Protein AF-A0A844CBC2-F1 (afdb_monomer)

Sequence (235 aa):
MKRRYLIKLVFVLSMFVPSQTGQAQAQAEAEADTMTLSDLPFQGYFVATSDYAVEGLLFEENQLFIYVNHQLLDDDPGHDHGHDDDDDDDYHVGHEAEDILGQDWLDTLEELHSFPHPDLKNYSESVRQRYLEELDLPYDLQVVYQEIAEQITPDMSQADIKRMIDNRVPGIYYTEKNDYQYYQIANPTVIMEGDSYQIHLFGEHLYTFESSDNQTMIQDQAGVTYDYIPGINPY

Structure (mmCIF, N/CA/C/O backbone):
data_AF-A0A844CBC2-F1
#
_entry.id   AF-A0A844CBC2-F1
#
loop_
_atom_site.group_PDB
_atom_site.id
_atom_site.type_symbol
_atom_site.label_atom_id
_atom_site.label_alt_id
_atom_site.label_comp_id
_atom_site.label_asym_id
_atom_site.label_entity_id
_atom_site.label_seq_id
_atom_site.pdbx_PDB_ins_code
_atom_site.Cartn_x
_atom_site.Cartn_y
_atom_site.Cartn_z
_atom_site.occupancy
_atom_site.B_iso_or_equiv
_atom_site.auth_seq_id
_atom_site.auth_comp_id
_atom_site.auth_asym_id
_atom_site.auth_atom_id
_atom_site.pdbx_PDB_model_num
ATOM 1 N N . MET A 1 1 ? -52.423 58.751 -0.683 1.00 37.78 1 MET A N 1
ATOM 2 C CA . MET A 1 1 ? -51.533 59.407 0.300 1.00 37.78 1 MET A CA 1
ATOM 3 C C . MET A 1 1 ? -50.333 59.984 -0.441 1.00 37.78 1 MET A C 1
ATOM 5 O O . MET A 1 1 ? -49.804 59.275 -1.274 1.00 37.78 1 MET A O 1
ATOM 9 N N . LYS A 1 2 ? -49.991 61.254 -0.145 1.00 34.75 2 LYS A N 1
ATOM 10 C CA . LYS A 1 2 ? -48.670 61.941 -0.175 1.00 34.75 2 LYS A CA 1
ATOM 11 C C . LYS A 1 2 ? -47.727 61.657 -1.375 1.00 34.75 2 LYS A C 1
ATOM 13 O O . LYS A 1 2 ? -47.294 60.538 -1.557 1.00 34.75 2 LYS A O 1
ATOM 18 N N . ARG A 1 3 ? -47.477 62.657 -2.247 1.00 35.41 3 ARG A N 1
ATOM 19 C CA . ARG A 1 3 ? -46.337 63.634 -2.212 1.00 35.41 3 ARG A CA 1
ATOM 20 C C . ARG A 1 3 ? -44.970 62.919 -2.344 1.00 35.41 3 ARG A C 1
ATOM 22 O O . ARG A 1 3 ? -44.760 61.971 -1.619 1.00 35.41 3 ARG A O 1
ATOM 29 N N . ARG A 1 4 ? -43.947 63.335 -3.100 1.00 37.75 4 ARG A N 1
ATOM 30 C CA . ARG A 1 4 ? -43.547 64.582 -3.782 1.00 37.75 4 ARG A CA 1
ATOM 31 C C . ARG A 1 4 ? -42.209 64.283 -4.504 1.00 37.75 4 ARG A C 1
ATOM 33 O O . ARG A 1 4 ? -41.475 63.408 -4.064 1.00 37.75 4 ARG A O 1
ATOM 40 N N . TYR A 1 5 ? -41.885 65.065 -5.533 1.00 38.50 5 TYR A N 1
ATOM 41 C CA . TYR A 1 5 ? -40.558 65.215 -6.151 1.00 38.50 5 TYR A CA 1
ATOM 42 C C . TYR A 1 5 ? -39.440 65.555 -5.143 1.00 38.50 5 TYR A C 1
ATOM 44 O O . TYR A 1 5 ? -39.701 66.354 -4.243 1.00 38.50 5 TYR A O 1
ATOM 52 N N . LEU A 1 6 ? -38.194 65.105 -5.388 1.00 35.19 6 LEU A N 1
ATOM 53 C CA . LEU A 1 6 ? -37.003 65.976 -5.322 1.00 35.19 6 LEU A CA 1
ATOM 54 C C . LEU A 1 6 ? -35.756 65.390 -6.033 1.00 35.19 6 LEU A C 1
ATOM 56 O O . LEU A 1 6 ? -35.130 64.444 -5.574 1.00 35.19 6 LEU A O 1
ATOM 60 N N . ILE A 1 7 ? -35.438 66.013 -7.168 1.00 39.12 7 ILE A N 1
ATOM 61 C CA . ILE A 1 7 ? -34.131 66.412 -7.727 1.00 39.12 7 ILE A CA 1
ATOM 62 C C . ILE A 1 7 ? -32.875 66.036 -6.907 1.00 39.12 7 ILE A C 1
ATOM 64 O O . ILE A 1 7 ? -32.755 66.462 -5.760 1.00 39.12 7 ILE A O 1
ATOM 68 N N . LYS A 1 8 ? -31.861 65.455 -7.572 1.00 32.62 8 LYS A N 1
ATOM 69 C CA . LYS A 1 8 ? -30.523 66.076 -7.700 1.00 32.62 8 LYS A CA 1
ATOM 70 C C . LYS A 1 8 ? -29.706 65.487 -8.854 1.00 32.62 8 LYS A C 1
ATOM 72 O O . LYS A 1 8 ? -29.306 64.332 -8.853 1.00 32.62 8 LYS A O 1
ATOM 77 N N . LEU A 1 9 ? -29.477 66.365 -9.823 1.00 29.77 9 LEU A N 1
ATOM 78 C CA . LEU A 1 9 ? -28.487 66.298 -10.884 1.00 29.77 9 LEU A CA 1
ATOM 79 C C . LEU A 1 9 ? -27.114 66.626 -10.270 1.00 29.77 9 LEU A C 1
ATOM 81 O O . LEU A 1 9 ? -26.979 67.685 -9.658 1.00 29.77 9 LEU A O 1
ATOM 85 N N . VAL A 1 10 ? -26.106 65.775 -10.459 1.00 36.00 10 VAL A N 1
ATOM 86 C CA . VAL A 1 10 ? -24.697 66.196 -10.458 1.00 36.00 10 VAL A CA 1
ATOM 87 C C . VAL A 1 10 ? -24.024 65.502 -11.635 1.00 36.00 10 VAL A C 1
ATOM 89 O O . VAL A 1 10 ? -23.832 64.293 -11.643 1.00 36.00 10 VAL A O 1
ATOM 92 N N . PHE A 1 11 ? -23.717 66.305 -12.647 1.00 32.53 11 PHE A N 1
ATOM 93 C CA . PHE A 1 11 ? -22.754 65.996 -13.693 1.00 32.53 11 PHE A CA 1
ATOM 94 C C . PHE A 1 11 ? -21.362 66.287 -13.124 1.00 32.53 11 PHE A C 1
ATOM 96 O O . PHE A 1 11 ? -21.116 67.417 -12.702 1.00 32.53 11 PHE A O 1
ATOM 103 N N . VAL A 1 12 ? -20.444 65.323 -13.170 1.00 37.44 12 VAL A N 1
ATOM 104 C CA . VAL A 1 12 ? -19.015 65.625 -13.309 1.00 37.44 12 VAL A CA 1
ATOM 105 C C . VAL A 1 12 ? -18.484 64.775 -14.450 1.00 37.44 12 VAL A C 1
ATOM 107 O O . VAL A 1 12 ? -18.581 63.552 -14.460 1.00 37.44 12 VAL A O 1
ATOM 110 N N . LEU A 1 13 ? -18.001 65.499 -15.447 1.00 33.00 13 LEU A N 1
ATOM 111 C CA . LEU A 1 13 ? -17.378 65.029 -16.661 1.00 33.00 13 LEU A CA 1
ATOM 112 C C . LEU A 1 13 ? -15.891 64.763 -16.380 1.00 33.00 13 LEU A C 1
ATOM 114 O O . LEU A 1 13 ? -15.241 65.575 -15.725 1.00 33.00 13 LEU A O 1
ATOM 118 N N . SER A 1 14 ? -15.365 63.752 -17.068 1.00 30.48 14 SER A N 1
ATOM 119 C CA . SER A 1 14 ? -14.060 63.765 -17.743 1.00 30.48 14 SER A CA 1
ATOM 120 C C . SER A 1 14 ? -12.869 63.032 -17.099 1.00 30.48 14 SER A C 1
ATOM 122 O O . SER A 1 14 ? -12.384 63.395 -16.035 1.00 30.48 14 SER A O 1
ATOM 124 N N . MET A 1 15 ? -12.335 62.123 -17.930 1.00 29.86 15 MET A N 1
ATOM 125 C CA . MET A 1 15 ? -10.919 61.910 -18.280 1.00 29.86 15 MET A CA 1
ATOM 126 C C . MET A 1 15 ? -10.188 60.662 -17.749 1.00 29.86 15 MET A C 1
ATOM 128 O O . MET A 1 15 ? -9.940 60.518 -16.562 1.00 29.86 15 MET A O 1
ATOM 132 N N . PHE A 1 16 ? -9.710 59.891 -18.742 1.00 31.11 16 PHE A N 1
ATOM 133 C CA . PHE A 1 16 ? -8.498 59.054 -18.787 1.00 31.11 16 PHE A CA 1
ATOM 134 C C . PHE A 1 16 ? -8.509 57.613 -18.208 1.00 31.11 16 PHE A C 1
ATOM 136 O O . PHE A 1 16 ? -8.392 57.412 -17.009 1.00 31.11 16 PHE A O 1
ATOM 143 N N . VAL A 1 17 ? -8.626 56.628 -19.131 1.00 36.69 17 VAL A N 1
ATOM 144 C CA . VAL A 1 17 ? -7.669 55.531 -19.500 1.00 36.69 17 VAL A CA 1
ATOM 145 C C . VAL A 1 17 ? -6.854 54.913 -18.333 1.00 36.69 17 VAL A C 1
ATOM 147 O O . VAL A 1 17 ? -6.181 55.681 -17.653 1.00 36.69 17 VAL A O 1
ATOM 150 N N . PRO A 1 18 ? -6.795 53.567 -18.123 1.00 40.97 18 PRO A N 1
ATOM 151 C CA . PRO A 1 18 ? -6.332 52.609 -19.138 1.00 40.97 18 PRO A CA 1
ATOM 152 C C . PRO A 1 18 ? -7.007 51.228 -19.191 1.00 40.97 18 PRO A C 1
ATOM 154 O O . PRO A 1 18 ? -7.601 50.727 -18.243 1.00 40.97 18 PRO A O 1
ATOM 157 N N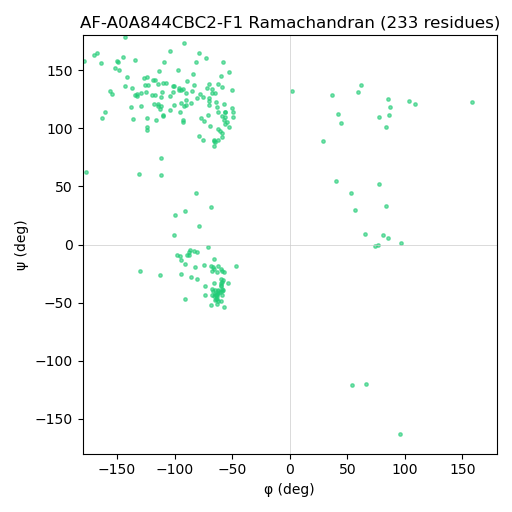 . SER A 1 19 ? -6.814 50.588 -20.341 1.00 46.12 19 SER A N 1
ATOM 158 C CA . SER A 1 19 ? -6.842 49.144 -20.534 1.00 46.12 19 SER A CA 1
ATOM 159 C C . SER A 1 19 ? -5.957 48.454 -19.484 1.00 46.12 19 SER A C 1
ATOM 161 O O . SER A 1 19 ? -4.740 48.619 -19.502 1.00 46.12 19 SER A O 1
ATOM 163 N N . GLN A 1 20 ? -6.562 47.680 -18.589 1.00 39.12 20 GLN A N 1
ATOM 164 C CA . GLN A 1 20 ? -5.896 46.638 -17.805 1.00 39.12 20 GLN A CA 1
ATOM 165 C C . GLN A 1 20 ? -6.664 45.345 -18.094 1.00 39.12 20 GLN A C 1
ATOM 167 O O . GLN A 1 20 ? -7.880 45.297 -17.935 1.00 39.12 20 GLN A O 1
ATOM 172 N N . THR A 1 21 ? -6.073 44.403 -18.833 1.00 38.44 21 THR A N 1
ATOM 173 C CA . THR A 1 21 ? -5.315 43.270 -18.268 1.00 38.44 21 THR A CA 1
ATOM 174 C C . THR A 1 21 ? -6.038 42.639 -17.092 1.00 38.44 21 THR A C 1
ATOM 176 O O . THR A 1 21 ? -6.049 43.166 -15.986 1.00 38.44 21 THR A O 1
ATOM 179 N N . GLY A 1 22 ? -6.610 41.481 -17.368 1.00 32.91 22 GLY A N 1
ATOM 180 C CA . GLY A 1 22 ? -7.226 40.604 -16.397 1.00 32.91 22 GLY A CA 1
ATOM 181 C C . GLY A 1 22 ? -7.679 39.371 -17.146 1.00 32.91 22 GLY A C 1
ATOM 182 O O . GLY A 1 22 ? -8.873 39.136 -17.289 1.00 32.91 22 GLY A O 1
ATOM 183 N N . GLN A 1 23 ? -6.715 38.645 -17.722 1.00 36.78 23 GLN A N 1
ATOM 184 C CA . GLN A 1 23 ? -6.907 37.229 -17.986 1.00 36.78 23 GLN A CA 1
ATOM 185 C C . GLN A 1 23 ? -7.332 36.636 -16.646 1.00 36.78 23 GLN A C 1
ATOM 187 O O . GLN A 1 23 ? -6.511 36.470 -15.751 1.00 36.78 23 GLN A O 1
ATOM 192 N N . ALA A 1 24 ? -8.628 36.390 -16.483 1.00 37.19 24 ALA A N 1
ATOM 193 C CA . ALA A 1 24 ? -9.083 35.408 -15.530 1.00 37.19 24 ALA A CA 1
ATOM 194 C C . ALA A 1 24 ? -8.570 34.072 -16.074 1.00 37.19 24 ALA A C 1
ATOM 196 O O . ALA A 1 24 ? -9.247 33.402 -16.851 1.00 37.19 24 ALA A O 1
ATOM 197 N N . GLN A 1 25 ? -7.317 33.739 -15.753 1.00 37.16 25 GLN A N 1
ATOM 198 C CA . GLN A 1 25 ? -6.936 32.346 -15.626 1.00 37.16 25 GLN A CA 1
ATOM 199 C C . GLN A 1 25 ? -7.853 31.811 -14.534 1.00 37.16 25 GLN A C 1
ATOM 201 O O . GLN A 1 25 ? -7.625 32.019 -13.348 1.00 37.16 25 GLN A O 1
ATOM 206 N N . ALA A 1 26 ? -8.956 31.202 -14.960 1.00 38.72 26 ALA A N 1
ATOM 207 C CA . ALA A 1 26 ? -9.567 30.157 -14.179 1.00 38.72 26 ALA A CA 1
ATOM 208 C C . ALA A 1 26 ? -8.477 29.089 -14.037 1.00 38.72 26 ALA A C 1
ATOM 210 O O . ALA A 1 26 ? -8.271 28.282 -14.941 1.00 38.72 26 ALA A O 1
ATOM 211 N N . GLN A 1 27 ? -7.708 29.161 -12.951 1.00 36.22 27 GLN A N 1
ATOM 212 C CA . GLN A 1 27 ? -7.137 27.965 -12.362 1.00 36.22 27 GLN A CA 1
ATOM 213 C C . GLN A 1 27 ? -8.351 27.140 -11.941 1.00 36.22 27 GLN A C 1
ATOM 215 O O . GLN A 1 27 ? -8.933 27.350 -10.884 1.00 36.22 27 GLN A O 1
ATOM 220 N N . ALA A 1 28 ? -8.815 26.289 -12.855 1.00 37.31 28 ALA A N 1
ATOM 221 C CA . ALA A 1 28 ? -9.399 25.036 -12.437 1.00 37.31 28 ALA A CA 1
ATOM 222 C C . ALA A 1 28 ? -8.222 24.275 -11.827 1.00 37.31 28 ALA A C 1
ATOM 224 O O . ALA A 1 28 ? -7.442 23.653 -12.543 1.00 37.31 28 ALA A O 1
ATOM 225 N N . GLU A 1 29 ? -8.009 24.459 -10.527 1.00 41.56 29 GLU A N 1
ATOM 226 C CA . GLU A 1 29 ? -7.378 23.415 -9.736 1.00 41.56 29 GLU A CA 1
ATOM 227 C C . GLU A 1 29 ? -8.277 22.203 -9.971 1.00 41.56 29 GLU A C 1
ATOM 229 O O . GLU A 1 29 ? -9.468 22.239 -9.654 1.00 41.56 29 GLU A O 1
ATOM 234 N N . ALA A 1 30 ? -7.769 21.218 -10.711 1.00 46.16 30 ALA A N 1
ATOM 235 C CA . ALA A 1 30 ? -8.417 19.925 -10.752 1.00 46.16 30 ALA A CA 1
ATOM 236 C C . ALA A 1 30 ? -8.490 19.484 -9.289 1.00 46.16 30 ALA A C 1
ATOM 238 O O . ALA A 1 30 ? -7.450 19.350 -8.648 1.00 46.16 30 ALA A O 1
ATOM 239 N N . GLU A 1 31 ? -9.700 19.385 -8.739 1.00 52.41 31 GLU A N 1
ATOM 240 C CA . GLU A 1 31 ? -9.902 18.675 -7.482 1.00 52.41 31 GLU A CA 1
ATOM 241 C C . GLU A 1 31 ? -9.363 17.271 -7.748 1.00 52.41 31 GLU A C 1
ATOM 243 O O . GLU A 1 31 ? -9.903 16.548 -8.585 1.00 52.41 31 GLU A O 1
ATOM 248 N N . ALA A 1 32 ? -8.205 16.957 -7.172 1.00 62.22 32 ALA A N 1
ATOM 249 C CA . ALA A 1 32 ? -7.647 15.628 -7.288 1.00 62.22 32 ALA A CA 1
ATOM 250 C C . ALA A 1 32 ? -8.627 14.688 -6.581 1.00 62.22 32 ALA A C 1
ATOM 252 O O . ALA A 1 32 ? -8.980 14.914 -5.420 1.00 62.22 32 ALA A O 1
ATOM 253 N N . ASP A 1 33 ? -9.132 13.692 -7.305 1.00 79.25 33 ASP A N 1
ATOM 254 C CA . ASP A 1 33 ? -10.117 12.768 -6.758 1.00 79.25 33 ASP A CA 1
ATOM 255 C C . ASP A 1 33 ? -9.393 11.807 -5.808 1.00 79.25 33 ASP A C 1
ATOM 257 O O . ASP A 1 33 ? -8.645 10.920 -6.235 1.00 79.25 33 ASP A O 1
ATOM 261 N N . THR A 1 34 ? -9.603 12.008 -4.507 1.00 84.38 34 THR A N 1
ATOM 262 C CA . THR A 1 34 ? -9.114 11.112 -3.458 1.00 84.38 34 THR A CA 1
ATOM 263 C C . THR A 1 34 ? -10.001 9.872 -3.365 1.00 84.38 34 THR A C 1
ATOM 265 O O . THR A 1 34 ? -11.222 9.980 -3.232 1.00 84.38 34 THR A O 1
ATOM 268 N N . MET A 1 35 ? -9.391 8.690 -3.378 1.00 91.69 35 MET A N 1
ATOM 269 C CA . MET A 1 35 ? -10.062 7.391 -3.307 1.00 91.69 35 MET A CA 1
ATOM 270 C C . MET A 1 35 ? -9.267 6.377 -2.472 1.00 91.69 35 MET A C 1
ATOM 272 O O . MET A 1 35 ? -8.198 6.684 -1.939 1.00 91.69 35 MET A O 1
ATOM 276 N N . THR A 1 36 ? -9.806 5.168 -2.328 1.00 91.62 36 THR A N 1
ATOM 277 C CA . THR A 1 36 ? -9.132 4.034 -1.678 1.00 91.62 36 THR A CA 1
ATOM 278 C C . THR A 1 36 ? -8.627 3.030 -2.713 1.00 91.62 36 THR A C 1
ATOM 280 O O . THR A 1 36 ? -9.044 3.059 -3.871 1.00 91.62 36 THR A O 1
ATOM 283 N N . LEU A 1 37 ? -7.762 2.092 -2.306 1.00 92.44 37 LEU A N 1
ATOM 284 C CA . LEU A 1 37 ? -7.343 1.000 -3.196 1.00 92.44 37 LEU A CA 1
ATOM 285 C C . LEU A 1 37 ? -8.534 0.165 -3.689 1.00 92.44 37 LEU A C 1
ATOM 287 O O . LEU A 1 37 ? -8.507 -0.300 -4.824 1.00 92.44 37 LEU A O 1
ATOM 291 N N . SER A 1 38 ? -9.598 0.014 -2.890 1.00 92.44 38 SER A N 1
ATOM 292 C CA . SER A 1 38 ? -10.787 -0.749 -3.295 1.00 92.44 38 SER A CA 1
ATOM 293 C C . SER A 1 38 ? -11.579 -0.112 -4.445 1.00 92.44 38 SER A C 1
ATOM 295 O O . SER A 1 38 ? -12.328 -0.811 -5.129 1.00 92.44 38 SER A O 1
ATOM 297 N N . ASP A 1 39 ? -11.378 1.187 -4.687 1.00 91.69 39 ASP A N 1
ATOM 298 C CA . ASP A 1 39 ? -12.027 1.949 -5.757 1.00 91.69 39 ASP A CA 1
ATOM 299 C C . ASP A 1 39 ? -11.259 1.885 -7.088 1.00 91.69 39 ASP A C 1
ATOM 301 O O . ASP A 1 39 ? -11.772 2.327 -8.122 1.00 91.69 39 ASP A O 1
ATOM 305 N N . LEU A 1 40 ? -10.036 1.336 -7.083 1.00 90.50 40 LEU A N 1
ATOM 306 C CA . LEU A 1 40 ? -9.230 1.184 -8.290 1.00 90.50 40 LEU A CA 1
ATOM 307 C C . LEU A 1 40 ? -9.958 0.318 -9.322 1.00 90.50 40 LEU A C 1
ATOM 309 O O . LEU A 1 40 ? -10.627 -0.661 -8.972 1.00 90.50 40 LEU A O 1
ATOM 313 N N . PRO A 1 41 ? -9.798 0.614 -10.624 1.00 89.12 41 PRO A N 1
ATOM 314 C CA . PRO A 1 41 ? -10.408 -0.216 -11.646 1.00 89.12 41 PRO A CA 1
ATOM 315 C C . PRO A 1 41 ? -9.762 -1.608 -11.700 1.00 89.12 41 PRO A C 1
ATOM 317 O O . PRO A 1 41 ? -10.376 -2.518 -12.231 1.00 89.12 41 PRO A O 1
ATOM 320 N N . PHE A 1 42 ? -8.563 -1.810 -11.161 1.00 88.62 42 PHE A N 1
ATOM 321 C CA . PHE A 1 42 ? -7.872 -3.098 -11.147 1.00 88.62 42 PHE A CA 1
ATOM 322 C C . PHE A 1 42 ? -7.725 -3.642 -9.722 1.00 88.62 42 PHE A C 1
ATOM 324 O O . PHE A 1 42 ? -7.626 -2.885 -8.761 1.00 88.62 42 PHE A O 1
ATOM 331 N N . GLN A 1 43 ? -7.724 -4.971 -9.600 1.00 90.38 43 GLN A N 1
ATOM 332 C CA . GLN A 1 43 ? -7.576 -5.711 -8.344 1.00 90.38 43 GLN A CA 1
ATOM 333 C C . GLN A 1 43 ? -6.896 -7.058 -8.610 1.00 90.38 43 GLN A C 1
ATOM 335 O O . GLN A 1 43 ? -6.986 -7.599 -9.716 1.00 90.38 43 GLN A O 1
ATOM 340 N N . GLY A 1 44 ? -6.296 -7.643 -7.577 1.00 92.00 44 GLY A N 1
ATOM 341 C CA . GLY A 1 44 ? -5.637 -8.944 -7.633 1.00 92.00 44 GLY A CA 1
ATOM 342 C C . GLY A 1 44 ? -4.131 -8.849 -7.859 1.00 92.00 44 GLY A C 1
ATOM 343 O O . GLY A 1 44 ? -3.514 -7.820 -7.588 1.00 92.00 44 GLY A O 1
ATOM 344 N N . TYR A 1 45 ? -3.539 -9.969 -8.274 1.00 94.00 45 TYR A N 1
ATOM 345 C CA . TYR A 1 45 ? -2.090 -10.134 -8.343 1.00 94.00 45 TYR A CA 1
ATOM 346 C C . TYR A 1 45 ? -1.527 -9.774 -9.720 1.00 94.00 45 TYR A C 1
ATOM 348 O O . TYR A 1 45 ? -2.032 -10.233 -10.747 1.00 94.00 45 TYR A O 1
ATOM 356 N N . PHE A 1 46 ? -0.450 -8.999 -9.714 1.00 93.94 46 PHE A N 1
ATOM 357 C CA . PHE A 1 46 ? 0.305 -8.549 -10.873 1.00 93.94 46 PHE A CA 1
ATOM 358 C C . PHE A 1 46 ? 1.773 -8.931 -10.693 1.00 93.94 46 PHE A C 1
ATOM 360 O O . PHE A 1 46 ? 2.318 -8.774 -9.603 1.00 93.94 46 PHE A O 1
ATOM 367 N N . VAL A 1 47 ? 2.421 -9.421 -11.746 1.00 93.19 47 VAL A N 1
ATOM 368 C CA . VAL A 1 47 ? 3.833 -9.834 -11.715 1.00 93.19 47 VAL A CA 1
ATOM 369 C C . VAL A 1 47 ? 4.661 -8.936 -12.620 1.00 93.19 47 VAL A C 1
ATOM 371 O O . VAL A 1 47 ? 4.222 -8.618 -13.726 1.00 93.19 47 VAL A O 1
ATOM 374 N N . ALA A 1 48 ? 5.846 -8.528 -12.169 1.00 91.88 48 ALA A N 1
ATOM 375 C CA . ALA A 1 48 ? 6.755 -7.733 -12.983 1.00 91.88 48 ALA A CA 1
ATOM 376 C C . ALA A 1 48 ? 7.191 -8.522 -14.230 1.00 91.88 48 ALA A C 1
ATOM 378 O O . ALA A 1 48 ? 7.489 -9.716 -14.169 1.00 91.88 48 ALA A O 1
ATOM 379 N N . THR A 1 49 ? 7.232 -7.852 -15.381 1.00 87.81 49 THR A N 1
ATOM 380 C CA . THR A 1 49 ? 7.625 -8.464 -16.668 1.00 87.81 49 THR A CA 1
ATOM 381 C C . THR A 1 49 ? 9.133 -8.425 -16.934 1.00 87.81 49 THR A C 1
ATOM 383 O O . THR A 1 49 ? 9.605 -9.009 -17.914 1.00 87.81 49 THR A O 1
ATOM 386 N N . SER A 1 50 ? 9.897 -7.753 -16.073 1.00 83.50 50 SER A N 1
ATOM 387 C CA . SER A 1 50 ? 11.353 -7.615 -16.142 1.00 83.50 50 SER A CA 1
ATOM 388 C C . SER A 1 50 ? 11.990 -7.843 -14.776 1.00 83.50 50 SER A C 1
ATOM 390 O O . SER A 1 50 ? 11.329 -7.658 -13.756 1.00 83.50 50 SER A O 1
ATOM 392 N N . ASP A 1 51 ? 13.284 -8.170 -14.764 1.00 78.12 51 ASP A N 1
ATOM 393 C CA . ASP A 1 51 ? 14.069 -8.240 -13.531 1.00 78.12 51 ASP A CA 1
ATOM 394 C C . ASP A 1 51 ? 14.111 -6.853 -12.876 1.00 78.12 51 ASP A C 1
ATOM 396 O O . ASP A 1 51 ? 14.618 -5.883 -13.443 1.00 78.12 51 ASP A O 1
ATOM 400 N N . TYR A 1 52 ? 13.495 -6.762 -11.704 1.00 82.56 52 TYR A N 1
ATOM 401 C CA . TYR A 1 52 ? 13.299 -5.542 -10.936 1.00 82.56 52 TYR A CA 1
ATOM 402 C C . TYR A 1 52 ? 13.290 -5.907 -9.451 1.00 82.56 52 TYR A C 1
ATOM 404 O O . TYR A 1 52 ? 13.012 -7.056 -9.092 1.00 82.56 52 TYR A O 1
ATOM 412 N N . ALA A 1 53 ? 13.583 -4.938 -8.586 1.00 85.00 53 ALA A N 1
ATOM 413 C CA . ALA A 1 53 ? 13.598 -5.138 -7.140 1.00 85.00 53 ALA A CA 1
ATOM 414 C C . ALA A 1 53 ? 12.240 -5.639 -6.603 1.00 85.00 53 ALA A C 1
ATOM 416 O O . ALA A 1 53 ? 12.187 -6.422 -5.657 1.00 85.00 53 ALA A O 1
ATOM 417 N N . VAL A 1 54 ? 11.138 -5.249 -7.252 1.00 88.75 54 VAL A N 1
ATOM 418 C CA . VAL A 1 54 ? 9.783 -5.735 -6.959 1.00 88.75 54 VAL A CA 1
ATOM 419 C C . VAL A 1 54 ? 9.374 -6.807 -7.965 1.00 88.75 54 VAL A C 1
ATOM 421 O O . VAL A 1 54 ? 9.296 -6.546 -9.163 1.00 88.75 54 VAL A O 1
ATOM 424 N N . GLU A 1 55 ? 9.075 -8.008 -7.469 1.00 90.12 55 GLU A N 1
ATOM 425 C CA . GLU A 1 55 ? 8.653 -9.150 -8.292 1.00 90.12 55 GLU A CA 1
ATOM 426 C C . GLU A 1 55 ? 7.144 -9.152 -8.568 1.00 90.12 55 GLU A C 1
ATOM 428 O O . GLU A 1 55 ? 6.693 -9.648 -9.603 1.00 90.12 55 GLU A O 1
ATOM 433 N N . GLY A 1 56 ? 6.341 -8.582 -7.669 1.00 91.81 56 GLY A N 1
ATOM 434 C CA . GLY A 1 56 ? 4.896 -8.597 -7.826 1.00 91.81 56 GLY A CA 1
ATOM 435 C C . GLY A 1 56 ? 4.142 -7.706 -6.856 1.00 91.81 56 GLY A C 1
ATOM 436 O O . GLY A 1 56 ? 4.651 -7.276 -5.823 1.00 91.81 56 GLY A O 1
ATOM 437 N N . LEU A 1 57 ? 2.889 -7.448 -7.209 1.00 93.94 57 LEU A N 1
ATOM 438 C CA . LEU A 1 57 ? 1.976 -6.554 -6.515 1.00 93.94 57 LEU A CA 1
ATOM 439 C C . LEU A 1 57 ? 0.637 -7.261 -6.330 1.00 93.94 57 LEU A C 1
ATOM 441 O O . LEU A 1 57 ? 0.059 -7.749 -7.297 1.00 93.94 57 LEU A O 1
ATOM 445 N N . LEU A 1 58 ? 0.120 -7.309 -5.106 1.00 94.12 58 LEU A N 1
ATOM 446 C CA . LEU A 1 58 ? -1.247 -7.752 -4.833 1.00 94.12 58 LEU A CA 1
ATOM 447 C C . LEU A 1 58 ? -2.073 -6.571 -4.343 1.00 94.12 58 LEU A C 1
ATOM 449 O O . LEU A 1 58 ? -1.806 -6.032 -3.273 1.00 94.12 58 LEU A O 1
ATOM 453 N N . PHE A 1 59 ? -3.118 -6.240 -5.092 1.00 93.38 59 PHE A N 1
ATOM 454 C CA . PHE A 1 59 ? -4.167 -5.328 -4.657 1.00 93.38 59 PHE A CA 1
ATOM 455 C C . PHE A 1 59 ? -5.320 -6.163 -4.091 1.00 93.38 59 PHE A C 1
ATOM 457 O O . PHE A 1 59 ? -5.938 -6.943 -4.822 1.00 93.38 59 PHE A O 1
ATOM 464 N N . GLU A 1 60 ? -5.577 -6.048 -2.788 1.00 92.00 60 GLU A N 1
ATOM 465 C CA . GLU A 1 60 ? -6.665 -6.757 -2.110 1.00 92.00 60 GLU A CA 1
ATOM 466 C C . GLU A 1 60 ? -7.371 -5.819 -1.124 1.00 92.00 60 GLU A C 1
ATOM 468 O O . GLU A 1 60 ? -6.775 -5.339 -0.162 1.00 92.00 60 GLU A O 1
ATOM 473 N N . GLU A 1 61 ? -8.667 -5.578 -1.345 1.00 93.19 61 GLU A N 1
ATOM 474 C CA . GLU A 1 61 ? -9.468 -4.663 -0.521 1.00 93.19 61 GLU A CA 1
ATOM 475 C C . GLU A 1 61 ? -8.805 -3.267 -0.450 1.00 93.19 61 GLU A C 1
ATOM 477 O O . GLU A 1 61 ? -8.603 -2.634 -1.486 1.00 93.19 61 GLU A O 1
ATOM 482 N N . ASN A 1 62 ? -8.468 -2.780 0.749 1.00 94.25 62 ASN A N 1
ATOM 483 C CA . ASN A 1 62 ? -7.758 -1.515 0.951 1.00 94.25 62 ASN A CA 1
ATOM 484 C C . ASN A 1 62 ? -6.259 -1.718 1.208 1.00 94.25 62 ASN A C 1
ATOM 486 O O . ASN A 1 62 ? -5.632 -0.900 1.877 1.00 94.25 62 ASN A O 1
ATOM 490 N N . GLN A 1 63 ? -5.678 -2.817 0.732 1.00 94.88 63 GLN A N 1
ATOM 491 C CA . GLN A 1 63 ? -4.293 -3.182 1.008 1.00 94.88 63 GLN A CA 1
ATOM 492 C C . GLN A 1 63 ? -3.522 -3.438 -0.288 1.00 94.88 63 GLN A C 1
ATOM 494 O O . GLN A 1 63 ? -4.052 -3.994 -1.252 1.00 94.88 63 GLN A O 1
ATOM 499 N N . LEU A 1 64 ? -2.254 -3.034 -0.288 1.00 95.00 64 LEU A N 1
ATOM 500 C CA . LEU A 1 64 ? -1.289 -3.328 -1.341 1.00 95.00 64 LEU A CA 1
ATOM 501 C C . LEU A 1 64 ? -0.149 -4.147 -0.739 1.00 95.00 64 LEU A C 1
ATOM 503 O O . LEU A 1 64 ? 0.523 -3.683 0.180 1.00 95.00 64 LEU A O 1
ATOM 507 N N . PHE A 1 65 ? 0.087 -5.344 -1.262 1.00 93.75 65 PHE A N 1
ATOM 508 C CA . PHE A 1 65 ? 1.261 -6.143 -0.926 1.00 93.75 65 PHE A CA 1
ATOM 509 C C . PHE A 1 65 ? 2.287 -6.027 -2.047 1.00 93.75 65 PHE A C 1
ATOM 511 O O . PHE A 1 65 ? 1.947 -6.186 -3.217 1.00 93.75 65 PHE A O 1
ATOM 518 N N . ILE A 1 66 ? 3.532 -5.758 -1.677 1.00 93.31 66 ILE A N 1
ATOM 519 C CA . ILE A 1 66 ? 4.663 -5.556 -2.578 1.00 93.31 66 ILE A CA 1
ATOM 520 C C . ILE A 1 66 ? 5.653 -6.679 -2.301 1.00 93.31 66 ILE A C 1
ATOM 522 O O . ILE A 1 66 ? 6.290 -6.692 -1.249 1.00 93.31 66 ILE A O 1
ATOM 526 N N . TYR A 1 67 ? 5.735 -7.631 -3.222 1.00 91.88 67 TYR A N 1
ATOM 527 C CA . TYR A 1 67 ? 6.643 -8.766 -3.151 1.00 91.88 67 TYR A CA 1
ATOM 528 C C . TYR A 1 67 ? 8.008 -8.367 -3.696 1.00 91.88 67 TYR A C 1
ATOM 530 O O . TYR A 1 67 ? 8.099 -7.762 -4.767 1.00 91.88 67 TYR A O 1
ATOM 538 N N . VAL A 1 68 ? 9.060 -8.703 -2.957 1.00 89.94 68 VAL A N 1
ATOM 539 C CA . VAL A 1 68 ? 10.424 -8.245 -3.222 1.00 89.94 68 VAL A CA 1
ATOM 540 C C . VAL A 1 68 ? 11.287 -9.407 -3.703 1.00 89.94 68 VAL A C 1
ATOM 542 O O . VAL A 1 68 ? 11.193 -10.520 -3.186 1.00 89.94 68 VAL A O 1
ATOM 545 N N . ASN A 1 69 ? 12.129 -9.152 -4.702 1.00 81.38 69 ASN A N 1
ATOM 546 C CA . ASN A 1 69 ? 12.993 -10.166 -5.290 1.00 81.38 69 ASN A CA 1
ATOM 547 C C . ASN A 1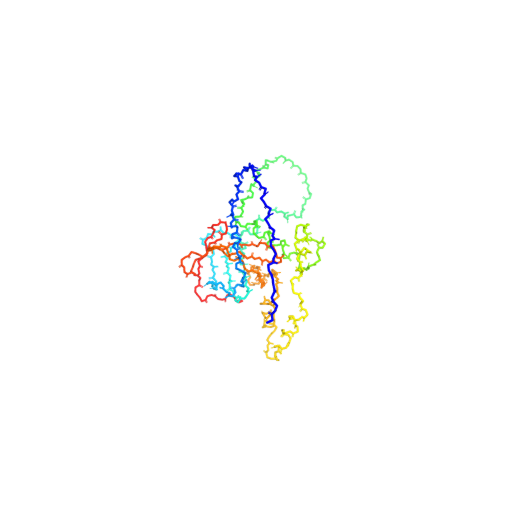 69 ? 14.212 -10.449 -4.393 1.00 81.38 69 ASN A C 1
ATOM 549 O O . ASN A 1 69 ? 15.150 -9.655 -4.316 1.00 81.38 69 ASN A O 1
ATOM 553 N N . HIS A 1 70 ? 14.224 -11.628 -3.768 1.00 68.38 70 HIS A N 1
ATOM 554 C CA . HIS A 1 70 ? 15.289 -12.092 -2.869 1.00 68.38 70 HIS A CA 1
ATOM 555 C C . HIS A 1 70 ? 16.673 -12.174 -3.535 1.00 68.38 70 HIS A C 1
ATOM 557 O O . HIS A 1 70 ? 17.689 -12.012 -2.869 1.00 68.38 70 HIS A O 1
ATOM 563 N N . GLN A 1 71 ? 16.740 -12.436 -4.845 1.00 59.72 71 GLN A N 1
ATOM 564 C CA . GLN A 1 71 ? 18.021 -12.655 -5.531 1.00 59.72 71 GLN A CA 1
ATOM 565 C C . GLN A 1 71 ? 18.811 -11.367 -5.755 1.00 59.72 71 GLN A C 1
ATOM 567 O O . GLN A 1 71 ? 20.002 -11.438 -6.026 1.00 59.72 71 GLN A O 1
ATOM 572 N N . LEU A 1 72 ? 18.150 -10.213 -5.659 1.00 54.69 72 LEU A N 1
ATOM 573 C CA . LEU A 1 72 ? 18.779 -8.911 -5.846 1.00 54.69 72 LEU A CA 1
ATOM 574 C C . LEU A 1 72 ? 19.214 -8.298 -4.504 1.00 54.69 72 LEU A C 1
ATOM 576 O O . LEU A 1 72 ? 20.161 -7.530 -4.465 1.00 54.69 72 LEU A O 1
ATOM 580 N N . LEU A 1 73 ? 18.582 -8.675 -3.391 1.00 52.50 73 LEU A N 1
ATOM 581 C CA . LEU A 1 73 ? 18.896 -8.130 -2.064 1.00 52.50 73 LEU A CA 1
ATOM 582 C C . LEU A 1 73 ? 20.098 -8.789 -1.367 1.00 52.50 73 LEU A C 1
ATOM 584 O O . LEU A 1 73 ? 20.668 -8.198 -0.454 1.00 52.50 73 LEU A O 1
ATOM 588 N N . ASP A 1 74 ? 20.492 -9.994 -1.784 1.00 51.19 74 ASP A N 1
ATOM 589 C CA . ASP A 1 74 ? 21.605 -10.737 -1.169 1.00 51.19 74 ASP A CA 1
ATOM 590 C C . ASP A 1 74 ? 22.999 -10.286 -1.653 1.00 51.19 74 ASP A C 1
ATOM 592 O O . ASP A 1 74 ? 24.009 -10.733 -1.107 1.00 51.19 74 ASP A O 1
ATOM 596 N N . ASP A 1 75 ? 23.070 -9.397 -2.648 1.00 45.69 75 ASP A N 1
ATOM 597 C CA . ASP A 1 75 ? 24.326 -8.866 -3.194 1.00 45.69 75 ASP A CA 1
ATOM 598 C C . ASP A 1 75 ? 24.790 -7.576 -2.480 1.00 45.69 75 ASP A C 1
ATOM 600 O O . ASP A 1 75 ? 25.498 -6.760 -3.069 1.00 45.69 75 ASP A O 1
ATOM 604 N N . ASP A 1 76 ? 24.453 -7.384 -1.195 1.00 42.25 76 ASP A N 1
ATOM 605 C CA . ASP A 1 76 ? 25.166 -6.417 -0.347 1.00 42.25 76 ASP A CA 1
ATOM 606 C C . ASP A 1 76 ? 26.581 -6.954 -0.027 1.00 42.25 76 ASP A C 1
ATOM 608 O O . ASP A 1 76 ? 26.728 -7.910 0.745 1.00 42.25 76 ASP A O 1
ATOM 612 N N . PRO A 1 77 ? 27.670 -6.350 -0.546 1.00 42.31 77 PRO A N 1
ATOM 613 C CA . PRO A 1 77 ? 29.035 -6.751 -0.216 1.00 42.31 77 PRO A CA 1
ATOM 614 C C . PRO A 1 77 ? 29.499 -6.202 1.154 1.00 42.31 77 PRO A C 1
ATOM 616 O O . PRO A 1 77 ? 30.702 -6.146 1.420 1.00 42.31 77 PRO A O 1
ATOM 619 N N . GLY A 1 78 ? 28.589 -5.729 2.014 1.00 44.34 78 GLY A N 1
ATOM 620 C CA . GLY A 1 78 ? 28.899 -4.784 3.089 1.00 44.34 78 GLY A CA 1
ATOM 621 C C . GLY A 1 78 ? 29.119 -5.316 4.507 1.00 44.34 78 GLY A C 1
ATOM 622 O O . GLY A 1 78 ? 29.564 -4.543 5.363 1.00 44.34 78 GLY A O 1
ATOM 623 N N . HIS A 1 79 ? 28.864 -6.591 4.811 1.00 41.06 79 HIS A N 1
ATOM 624 C CA . HIS A 1 79 ? 28.945 -7.081 6.197 1.00 41.06 79 HIS A CA 1
ATOM 625 C C . HIS A 1 79 ? 29.761 -8.368 6.380 1.00 41.06 79 HIS A C 1
ATOM 627 O O . HIS A 1 79 ? 29.279 -9.354 6.933 1.00 41.06 79 HIS A O 1
ATOM 633 N N . ASP A 1 80 ? 31.052 -8.320 6.026 1.00 41.03 80 ASP A N 1
ATOM 634 C CA . ASP A 1 80 ? 32.038 -9.208 6.652 1.00 41.03 80 ASP A CA 1
ATOM 635 C C . ASP A 1 80 ? 32.698 -8.519 7.857 1.00 41.03 80 ASP A C 1
ATOM 637 O O . ASP A 1 80 ? 33.525 -7.606 7.748 1.00 41.03 80 ASP A O 1
ATOM 641 N N . HIS A 1 81 ? 32.297 -8.961 9.045 1.00 42.59 81 HIS A N 1
ATOM 642 C CA . HIS A 1 81 ? 32.977 -8.649 10.288 1.00 42.59 81 HIS A CA 1
ATOM 643 C C . HIS A 1 81 ? 34.225 -9.527 10.440 1.00 42.59 81 HIS A C 1
ATOM 645 O O . HIS A 1 81 ? 34.190 -10.563 11.095 1.00 42.59 81 HIS A O 1
ATOM 651 N N . GLY A 1 82 ? 35.354 -8.989 9.985 1.00 34.97 82 GLY A N 1
ATOM 652 C CA . GLY A 1 82 ? 36.624 -9.096 10.693 1.00 34.97 82 GLY A CA 1
ATOM 653 C C . GLY A 1 82 ? 37.479 -10.331 10.416 1.00 34.97 82 GLY A C 1
ATOM 654 O O . GLY A 1 82 ? 37.198 -11.433 10.876 1.00 34.97 82 GLY A O 1
ATOM 655 N N . HIS A 1 83 ? 38.674 -10.070 9.893 1.00 40.06 83 HIS A N 1
ATOM 656 C CA . HIS A 1 83 ? 39.879 -10.366 10.660 1.00 40.06 83 HIS A CA 1
ATOM 657 C C . HIS A 1 83 ? 41.035 -9.462 10.222 1.00 40.06 83 HIS A C 1
ATOM 659 O O . HIS A 1 83 ? 41.312 -9.323 9.034 1.00 40.06 83 HIS A O 1
ATOM 665 N N . ASP A 1 84 ? 41.671 -8.840 11.216 1.00 51.22 84 ASP A N 1
ATOM 666 C CA . ASP A 1 84 ? 42.986 -8.215 11.114 1.00 51.22 84 ASP A CA 1
ATOM 667 C C . ASP A 1 84 ? 43.998 -9.187 10.477 1.00 51.22 84 ASP A C 1
ATOM 669 O O . ASP A 1 84 ? 44.047 -10.357 10.865 1.00 51.22 84 ASP A O 1
ATOM 673 N N . ASP A 1 85 ? 44.775 -8.709 9.505 1.00 49.06 85 ASP A N 1
ATOM 674 C CA . ASP A 1 85 ? 46.247 -8.647 9.543 1.00 49.06 85 ASP A CA 1
ATOM 675 C C . ASP A 1 85 ? 46.827 -8.561 8.114 1.00 49.06 85 ASP A C 1
ATOM 677 O O . ASP A 1 85 ? 46.616 -9.439 7.283 1.00 49.06 85 ASP A O 1
ATOM 681 N N . ASP A 1 86 ? 47.593 -7.487 7.907 1.00 56.41 86 ASP A N 1
ATOM 682 C CA . ASP A 1 86 ? 48.792 -7.346 7.071 1.00 56.41 86 ASP A CA 1
ATOM 683 C C . ASP A 1 86 ? 48.782 -7.618 5.543 1.00 56.41 86 ASP A C 1
ATOM 685 O O . ASP A 1 86 ? 48.465 -8.691 5.039 1.00 56.41 86 ASP A O 1
ATOM 689 N N . ASP A 1 87 ? 49.367 -6.622 4.866 1.00 52.16 87 ASP A N 1
ATOM 690 C CA . ASP A 1 87 ? 50.152 -6.671 3.627 1.00 52.16 87 ASP A CA 1
ATOM 691 C C . ASP A 1 87 ? 49.472 -6.631 2.237 1.00 52.16 87 ASP A C 1
ATOM 693 O O . ASP A 1 87 ? 48.697 -7.487 1.824 1.00 52.16 87 ASP A O 1
ATOM 697 N N . ASP A 1 88 ? 49.966 -5.632 1.493 1.00 44.22 88 ASP A N 1
ATOM 698 C CA . ASP A 1 88 ? 50.227 -5.569 0.052 1.00 44.22 88 ASP A CA 1
ATOM 699 C C . ASP A 1 88 ? 49.077 -5.350 -0.952 1.00 44.22 88 ASP A C 1
ATOM 701 O O . ASP A 1 88 ? 48.285 -6.227 -1.279 1.00 44.22 88 ASP A O 1
ATOM 705 N N . ASP A 1 89 ? 49.110 -4.139 -1.526 1.00 56.50 89 ASP A N 1
ATOM 706 C CA . ASP A 1 89 ? 48.975 -3.828 -2.953 1.00 56.50 89 ASP A CA 1
ATOM 707 C C . ASP A 1 89 ? 48.132 -4.799 -3.802 1.00 56.50 89 ASP A C 1
ATOM 709 O O . ASP A 1 89 ? 48.674 -5.657 -4.502 1.00 56.50 89 ASP A O 1
ATOM 713 N N . ASP A 1 90 ? 46.822 -4.558 -3.892 1.00 40.47 90 ASP A N 1
ATOM 714 C CA . ASP A 1 90 ? 46.073 -4.995 -5.067 1.00 40.47 90 ASP A CA 1
ATOM 715 C C . ASP A 1 90 ? 45.023 -3.968 -5.495 1.00 40.47 90 ASP A C 1
ATOM 717 O O . ASP A 1 90 ? 44.441 -3.228 -4.699 1.00 40.47 90 ASP A O 1
ATOM 721 N N . TYR A 1 91 ? 44.848 -3.875 -6.807 1.00 41.72 91 TYR A N 1
ATOM 722 C CA . TYR A 1 91 ? 43.933 -2.961 -7.465 1.00 41.72 91 TYR A CA 1
ATOM 723 C C . TYR A 1 91 ? 42.511 -3.178 -6.937 1.00 41.72 91 TYR A C 1
ATOM 725 O O . TYR A 1 91 ? 41.882 -4.189 -7.242 1.00 41.72 91 TYR A O 1
ATOM 733 N N . HIS A 1 92 ? 41.956 -2.187 -6.235 1.00 36.06 92 HIS A N 1
ATOM 734 C CA . HIS A 1 92 ? 40.510 -2.072 -6.082 1.00 36.06 92 HIS A CA 1
ATOM 735 C C . HIS A 1 92 ? 39.902 -1.805 -7.463 1.00 36.06 92 HIS A C 1
ATOM 737 O O . HIS A 1 92 ? 39.737 -0.661 -7.893 1.00 36.06 92 HIS A O 1
ATOM 743 N N . VAL A 1 93 ? 39.590 -2.881 -8.184 1.00 39.28 93 VAL A N 1
ATOM 744 C CA . VAL A 1 93 ? 38.511 -2.865 -9.163 1.00 39.28 93 VAL A CA 1
ATOM 745 C C . VAL A 1 93 ? 37.268 -2.573 -8.339 1.00 39.28 93 VAL A C 1
ATOM 747 O O . VAL A 1 93 ? 36.766 -3.445 -7.634 1.00 39.28 93 VAL A O 1
ATOM 750 N N . GLY A 1 94 ? 36.844 -1.309 -8.342 1.00 32.56 94 GLY A N 1
ATOM 751 C CA . GLY A 1 94 ? 35.513 -0.953 -7.885 1.00 32.56 94 GLY A CA 1
ATOM 752 C C . GLY A 1 94 ? 34.547 -1.777 -8.716 1.00 32.56 94 GLY A C 1
ATOM 753 O O . GLY A 1 94 ? 34.367 -1.502 -9.900 1.00 32.56 94 GLY A O 1
ATOM 754 N N . HIS A 1 95 ? 34.002 -2.832 -8.117 1.00 35.62 95 HIS A N 1
ATOM 755 C CA . HIS A 1 95 ? 32.713 -3.332 -8.536 1.00 35.62 95 HIS A CA 1
ATOM 756 C C . HIS A 1 95 ? 31.772 -2.153 -8.304 1.00 35.62 95 HIS A C 1
ATOM 758 O O . HIS A 1 95 ? 31.424 -1.842 -7.168 1.00 35.62 95 HIS A O 1
ATOM 764 N N . GLU A 1 96 ? 31.494 -1.406 -9.374 1.00 36.81 96 GLU A N 1
ATOM 765 C CA . GLU A 1 96 ? 30.267 -0.630 -9.459 1.00 36.81 96 GLU A CA 1
ATOM 766 C C . GLU A 1 96 ? 29.180 -1.638 -9.088 1.00 36.81 96 GLU A C 1
ATOM 768 O O . GLU A 1 96 ? 29.017 -2.635 -9.795 1.00 36.81 96 GLU A O 1
ATOM 773 N N . ALA A 1 97 ? 28.569 -1.473 -7.911 1.00 43.03 97 ALA A N 1
ATOM 774 C CA . ALA A 1 97 ? 27.338 -2.179 -7.608 1.00 43.03 97 ALA A CA 1
ATOM 775 C C . ALA A 1 97 ? 26.441 -1.906 -8.815 1.00 43.03 97 ALA A C 1
ATOM 777 O O . ALA A 1 97 ? 26.234 -0.742 -9.163 1.00 43.03 97 ALA A O 1
ATOM 778 N N . GLU A 1 98 ? 26.059 -2.949 -9.552 1.00 47.44 98 GLU A N 1
ATOM 779 C CA . GLU A 1 98 ? 25.062 -2.768 -10.595 1.00 47.44 98 GLU A CA 1
ATOM 780 C C . GLU A 1 98 ? 23.837 -2.220 -9.868 1.00 47.44 98 GLU A C 1
ATOM 782 O O . GLU A 1 98 ? 23.282 -2.914 -9.021 1.00 47.44 98 GLU A O 1
ATOM 787 N N . ASP A 1 99 ? 23.498 -0.950 -10.113 1.00 55.47 99 ASP A N 1
ATOM 788 C CA . ASP A 1 99 ? 22.332 -0.314 -9.509 1.00 55.47 99 ASP A CA 1
ATOM 789 C C . ASP A 1 99 ? 21.122 -1.193 -9.835 1.00 55.47 99 ASP A C 1
ATOM 791 O O . ASP A 1 99 ? 20.657 -1.252 -10.980 1.00 55.47 99 ASP A O 1
ATOM 795 N N . ILE A 1 100 ? 20.643 -1.932 -8.836 1.00 61.94 100 ILE A N 1
ATOM 796 C CA . ILE A 1 100 ? 19.473 -2.781 -8.982 1.00 61.94 100 ILE A CA 1
ATOM 797 C C . ILE A 1 100 ? 18.306 -1.853 -9.291 1.00 61.94 100 ILE A C 1
ATOM 799 O O . ILE A 1 100 ? 17.953 -0.974 -8.500 1.00 61.94 100 ILE A O 1
ATOM 803 N N . LEU A 1 101 ? 17.696 -2.038 -10.462 1.00 68.81 101 LEU A N 1
ATOM 804 C CA . LEU A 1 101 ? 16.524 -1.264 -10.846 1.00 68.81 101 LEU A CA 1
ATOM 805 C C . LEU A 1 101 ? 15.442 -1.453 -9.776 1.00 68.81 101 LEU A C 1
ATOM 807 O O . LEU A 1 101 ? 15.005 -2.573 -9.514 1.00 68.81 101 LEU A O 1
ATOM 811 N N . GLY A 1 102 ? 15.023 -0.344 -9.166 1.00 72.88 102 GLY A N 1
ATOM 812 C CA . GLY A 1 102 ? 13.994 -0.327 -8.128 1.00 72.88 102 GLY A CA 1
ATOM 813 C C . GLY A 1 102 ? 14.503 -0.325 -6.689 1.00 72.88 102 GLY A C 1
ATOM 814 O O . GLY A 1 102 ? 13.667 -0.289 -5.789 1.00 72.88 102 GLY A O 1
ATOM 815 N N . GLN A 1 103 ? 15.822 -0.305 -6.456 1.00 78.25 103 GLN A N 1
ATOM 816 C CA . GLN A 1 103 ? 16.384 -0.221 -5.102 1.00 78.25 103 GLN A CA 1
ATOM 817 C C . GLN A 1 103 ? 15.919 1.038 -4.355 1.00 78.25 103 GLN A C 1
ATOM 819 O O . GLN A 1 103 ? 15.447 0.929 -3.230 1.00 78.25 103 GLN A O 1
ATOM 824 N N . ASP A 1 104 ? 15.904 2.202 -5.015 1.00 75.38 104 ASP A N 1
ATOM 825 C CA . ASP A 1 104 ? 15.401 3.461 -4.434 1.00 75.38 104 ASP A CA 1
ATOM 826 C C . ASP A 1 104 ? 13.968 3.334 -3.875 1.00 75.38 104 ASP A C 1
ATOM 828 O O . ASP A 1 104 ? 13.589 3.986 -2.894 1.00 75.38 104 ASP A O 1
ATOM 832 N N . TRP A 1 105 ? 13.139 2.492 -4.505 1.00 79.50 105 TRP A N 1
ATOM 833 C CA . TRP A 1 105 ? 11.782 2.242 -4.031 1.00 79.50 105 TRP A CA 1
ATOM 834 C C . TRP A 1 105 ? 11.781 1.377 -2.770 1.00 79.50 105 TRP A C 1
ATOM 836 O O . TRP A 1 105 ? 11.063 1.697 -1.822 1.00 79.50 105 TRP A O 1
ATOM 846 N N . LEU A 1 106 ? 12.601 0.325 -2.727 1.00 82.19 106 LEU A N 1
ATOM 847 C CA . LEU A 1 106 ? 12.752 -0.499 -1.528 1.00 82.19 106 LEU A CA 1
ATOM 848 C C . LEU A 1 106 ? 13.302 0.309 -0.354 1.00 82.19 106 LEU A C 1
ATOM 850 O O . LEU A 1 106 ? 12.745 0.213 0.735 1.00 82.19 106 LEU A O 1
ATOM 854 N N . ASP A 1 107 ? 14.289 1.172 -0.591 1.00 80.12 107 ASP A N 1
ATOM 855 C CA . ASP A 1 107 ? 14.852 2.057 0.432 1.00 80.12 107 ASP A CA 1
ATOM 856 C C . ASP A 1 107 ? 13.769 2.976 1.022 1.00 80.12 107 ASP A C 1
ATOM 858 O O . ASP A 1 107 ? 13.688 3.164 2.235 1.00 80.12 107 ASP A O 1
ATOM 862 N N . THR A 1 108 ? 12.865 3.492 0.179 1.00 78.06 108 THR A N 1
ATOM 863 C CA . THR A 1 108 ? 11.717 4.301 0.625 1.00 78.06 108 THR A CA 1
ATOM 864 C C . THR A 1 108 ? 10.756 3.484 1.500 1.00 78.06 108 THR A C 1
ATOM 866 O O . THR A 1 108 ? 10.275 3.965 2.531 1.00 78.06 108 THR A O 1
ATOM 869 N N . LEU A 1 109 ? 10.461 2.238 1.111 1.00 83.44 109 LEU A N 1
ATOM 870 C CA . LEU A 1 109 ? 9.603 1.337 1.887 1.00 83.44 109 LEU A CA 1
ATOM 871 C C . LEU A 1 109 ? 10.252 0.945 3.220 1.00 83.44 109 LEU A C 1
ATOM 873 O O . LEU A 1 109 ? 9.566 0.895 4.243 1.00 83.44 109 LEU A O 1
ATOM 877 N N . GLU A 1 110 ? 11.560 0.696 3.227 1.00 81.38 110 GLU A N 1
ATOM 878 C CA . GLU A 1 110 ? 12.338 0.400 4.425 1.00 81.38 110 GLU A CA 1
ATOM 879 C C . GLU A 1 110 ? 12.400 1.601 5.370 1.00 81.38 110 GLU A C 1
ATOM 881 O O . GLU A 1 110 ? 12.170 1.431 6.572 1.00 81.38 110 GLU A O 1
ATOM 886 N N . GLU A 1 111 ? 12.637 2.809 4.852 1.00 76.38 111 GLU A N 1
ATOM 887 C CA . GLU A 1 111 ? 12.626 4.040 5.641 1.00 76.38 111 GLU A CA 1
ATOM 888 C C . GLU A 1 111 ? 11.269 4.199 6.333 1.00 76.38 111 GLU A C 1
ATOM 890 O O . GLU A 1 111 ? 11.197 4.280 7.560 1.00 76.38 111 GLU A O 1
ATOM 895 N N . LEU A 1 112 ? 10.174 4.141 5.574 1.00 73.69 112 LEU A N 1
ATOM 896 C CA . LEU A 1 112 ? 8.823 4.280 6.118 1.00 73.69 112 LEU A CA 1
ATOM 897 C C . LEU A 1 112 ? 8.463 3.170 7.109 1.00 73.69 112 LEU A C 1
ATOM 899 O O . LEU A 1 112 ? 7.848 3.445 8.142 1.00 73.69 112 LEU A O 1
ATOM 903 N N . HIS A 1 113 ? 8.855 1.925 6.829 1.00 73.06 113 HIS A N 1
ATOM 904 C CA . HIS A 1 113 ? 8.635 0.803 7.737 1.00 73.06 113 HIS A CA 1
ATOM 905 C C . HIS A 1 113 ? 9.416 0.951 9.052 1.00 73.06 113 HIS A C 1
ATOM 907 O O . HIS A 1 113 ? 8.883 0.663 10.128 1.00 73.06 113 HIS A O 1
ATOM 913 N N . SER A 1 114 ? 10.654 1.445 8.983 1.00 63.09 114 SER A N 1
ATOM 914 C CA . SER A 1 114 ? 11.541 1.653 10.135 1.00 63.09 114 SER A CA 1
ATOM 915 C C . SER A 1 114 ? 11.037 2.728 11.104 1.00 63.09 114 SER A C 1
ATOM 917 O O . SER A 1 114 ? 11.500 2.801 12.249 1.00 63.09 114 SER A O 1
ATOM 919 N N . PHE A 1 115 ? 10.039 3.521 10.699 1.00 59.16 115 PHE A N 1
ATOM 920 C CA . PHE A 1 115 ? 9.362 4.508 11.537 1.00 59.16 115 PHE A CA 1
ATOM 921 C C . PHE A 1 115 ? 7.905 4.105 11.827 1.00 59.16 115 PHE A C 1
ATOM 923 O O . PHE A 1 115 ? 6.965 4.724 11.331 1.00 59.16 115 PHE A O 1
ATOM 930 N N . PRO A 1 116 ? 7.671 3.110 12.708 1.00 48.69 116 PRO A N 1
ATOM 931 C CA . PRO A 1 116 ? 6.355 2.497 12.881 1.00 48.69 116 PRO A CA 1
ATOM 932 C C . PRO A 1 116 ? 5.307 3.390 13.573 1.00 48.69 116 PRO A C 1
ATOM 934 O O . PRO A 1 116 ? 4.172 2.948 13.742 1.00 48.69 116 PRO A O 1
ATOM 937 N N . HIS A 1 117 ? 5.642 4.614 14.015 1.00 52.78 117 HIS A N 1
ATOM 938 C CA . HIS A 1 117 ? 4.737 5.456 14.808 1.00 52.78 117 HIS A CA 1
ATOM 939 C C . HIS A 1 117 ? 4.954 6.980 14.667 1.00 52.78 117 HIS A C 1
ATOM 941 O O . HIS A 1 117 ? 6.088 7.436 14.501 1.00 52.78 117 HIS A O 1
ATOM 947 N N . PRO A 1 118 ? 3.878 7.779 14.862 1.00 51.75 118 PRO A N 1
ATOM 948 C CA . PRO A 1 118 ? 3.763 9.196 14.510 1.00 51.75 118 PRO A CA 1
ATOM 949 C C . PRO A 1 118 ? 4.396 10.124 15.559 1.00 51.75 118 PRO A C 1
ATOM 951 O O . PRO A 1 118 ? 3.796 11.120 15.966 1.00 51.75 118 PRO A O 1
ATOM 954 N N . ASP A 1 119 ? 5.592 9.810 16.068 1.00 48.28 119 ASP A N 1
ATOM 955 C CA . ASP A 1 119 ? 6.323 10.821 16.830 1.00 48.28 119 ASP A CA 1
AT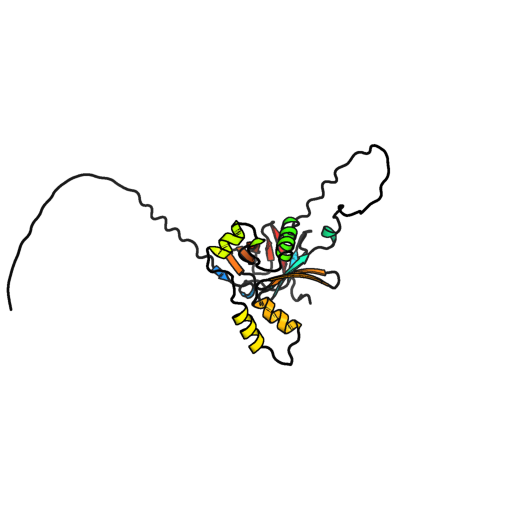OM 956 C C . ASP A 1 119 ? 6.902 11.824 15.830 1.00 48.28 119 ASP A C 1
ATOM 958 O O . ASP A 1 119 ? 8.004 11.653 15.308 1.00 48.28 119 ASP A O 1
ATOM 962 N N . LEU A 1 120 ? 6.109 12.864 15.550 1.00 52.09 120 LEU A N 1
ATOM 963 C CA . LEU A 1 120 ? 6.365 13.947 14.590 1.00 52.09 120 LEU A CA 1
ATOM 964 C C . LEU A 1 120 ? 7.773 14.556 14.684 1.00 52.09 120 LEU A C 1
ATOM 966 O O . LEU A 1 120 ? 8.229 15.225 13.760 1.00 52.09 120 LEU A O 1
ATOM 970 N N . LYS A 1 121 ? 8.474 14.351 15.804 1.00 51.34 121 LYS A N 1
ATOM 971 C CA . LYS A 1 121 ? 9.858 14.787 16.009 1.00 51.34 121 LYS A CA 1
ATOM 972 C C . LYS A 1 121 ? 10.883 14.053 15.130 1.00 51.34 121 LYS A C 1
ATOM 974 O O . LYS A 1 121 ? 11.968 14.594 14.946 1.00 51.34 121 LYS A O 1
ATOM 979 N N . ASN A 1 122 ? 10.562 12.848 14.655 1.00 46.12 122 ASN A N 1
ATOM 980 C CA . ASN A 1 122 ? 11.470 11.996 13.879 1.00 46.12 122 ASN A CA 1
ATOM 981 C C . ASN A 1 122 ? 11.295 12.156 12.363 1.00 46.12 122 ASN A C 1
ATOM 983 O O . ASN A 1 122 ? 12.149 11.708 11.610 1.00 46.12 122 ASN A O 1
ATOM 987 N N . TYR A 1 123 ? 10.216 12.803 11.924 1.00 49.94 123 TYR A N 1
ATOM 988 C CA . TYR A 1 123 ? 9.976 13.087 10.516 1.00 49.94 123 TYR A CA 1
ATOM 989 C C . TYR A 1 123 ? 10.744 14.336 10.064 1.00 49.94 123 TYR A C 1
ATOM 991 O O . TYR A 1 123 ? 11.070 15.217 10.873 1.00 49.94 123 TYR A O 1
ATOM 999 N N . SER A 1 124 ? 11.002 14.436 8.758 1.00 54.12 124 SER A N 1
ATOM 1000 C CA . SER A 1 124 ? 11.584 15.637 8.156 1.00 54.12 124 SER A CA 1
ATOM 1001 C C . SER A 1 124 ? 10.705 16.872 8.417 1.00 54.12 124 SER A C 1
ATOM 1003 O O . SER A 1 124 ? 9.507 16.774 8.700 1.00 54.12 124 SER A O 1
ATOM 1005 N N . GLU A 1 125 ? 11.295 18.070 8.355 1.00 57.53 125 GLU A N 1
ATOM 1006 C CA . GLU A 1 125 ? 10.571 19.312 8.656 1.00 57.53 125 GLU A CA 1
ATOM 1007 C C . GLU A 1 125 ? 9.371 19.534 7.722 1.00 57.53 125 GLU A C 1
ATOM 1009 O O . GLU A 1 125 ? 8.330 19.982 8.194 1.00 57.53 125 GLU A O 1
ATOM 1014 N N . SER A 1 126 ? 9.471 19.141 6.448 1.00 53.31 126 SER A N 1
ATOM 1015 C CA . SER A 1 126 ? 8.371 19.209 5.479 1.00 53.31 126 SER A CA 1
ATOM 1016 C C . SER A 1 126 ? 7.226 18.250 5.807 1.00 53.31 126 SER A C 1
ATOM 1018 O O . SER A 1 126 ? 6.070 18.668 5.764 1.00 53.31 126 SER A O 1
ATOM 1020 N N . VAL A 1 127 ? 7.535 17.006 6.194 1.00 52.09 127 VAL A N 1
ATOM 1021 C CA . VAL A 1 127 ? 6.536 16.006 6.610 1.00 52.09 127 VAL A CA 1
ATOM 1022 C C . VAL A 1 127 ? 5.819 16.502 7.866 1.00 52.09 127 VAL A C 1
ATOM 1024 O O . VAL A 1 127 ? 4.598 16.621 7.903 1.00 52.09 127 VAL A O 1
ATOM 1027 N N . ARG A 1 128 ? 6.586 16.912 8.886 1.00 62.53 128 ARG A N 1
ATOM 1028 C CA . ARG A 1 128 ? 6.051 17.451 10.142 1.00 62.53 128 ARG A CA 1
ATOM 1029 C C . ARG A 1 128 ? 5.171 18.681 9.916 1.00 62.53 128 ARG A C 1
ATOM 1031 O O . ARG A 1 128 ? 4.185 18.855 10.623 1.00 62.53 128 ARG A O 1
ATOM 1038 N N . GLN A 1 129 ? 5.542 19.558 8.987 1.00 56.56 129 GLN A N 1
ATOM 1039 C CA . GLN A 1 129 ? 4.802 20.784 8.718 1.00 56.56 129 GLN A CA 1
ATOM 1040 C C . GLN A 1 129 ? 3.491 20.510 7.971 1.00 56.56 129 GLN A C 1
ATOM 1042 O O . GLN A 1 129 ? 2.488 21.105 8.344 1.00 56.56 129 GLN A O 1
ATOM 1047 N N . ARG A 1 130 ? 3.439 19.531 7.054 1.00 50.72 130 ARG A N 1
ATOM 1048 C CA . ARG A 1 130 ? 2.167 19.034 6.489 1.00 50.72 130 ARG A CA 1
ATOM 1049 C C . ARG A 1 130 ? 1.265 18.401 7.553 1.00 50.72 130 ARG A C 1
ATOM 1051 O O . ARG A 1 130 ? 0.095 18.751 7.629 1.00 50.72 130 ARG A O 1
ATOM 1058 N N . TYR A 1 131 ? 1.837 17.597 8.451 1.00 55.69 131 TYR A N 1
ATOM 1059 C CA . TYR A 1 131 ? 1.145 17.028 9.620 1.00 55.69 131 TYR A CA 1
ATOM 1060 C C . TYR A 1 131 ? 0.573 18.073 10.604 1.00 55.69 131 TYR A C 1
ATOM 1062 O O . TYR A 1 131 ? -0.267 17.730 11.436 1.00 55.69 131 TYR A O 1
ATOM 1070 N N . LEU A 1 132 ? 1.074 19.317 10.593 1.00 54.66 132 LEU A N 1
ATOM 1071 C CA . LEU A 1 132 ? 0.706 20.378 11.545 1.00 54.66 132 LEU A CA 1
ATOM 1072 C C . LEU A 1 132 ? -0.075 21.548 10.916 1.00 54.66 132 LEU A C 1
ATOM 1074 O O . LEU A 1 132 ? -0.767 22.258 11.650 1.00 54.66 132 LEU A O 1
ATOM 1078 N N . GLU A 1 133 ? 0.081 21.812 9.613 1.00 51.84 133 GLU A N 1
ATOM 1079 C CA . GLU A 1 133 ? -0.592 22.908 8.892 1.00 51.84 133 GLU A CA 1
ATOM 1080 C C . GLU A 1 133 ? -2.032 22.561 8.506 1.00 51.84 133 GLU A C 1
ATOM 1082 O O . GLU A 1 133 ? -2.898 23.441 8.509 1.00 51.84 133 GLU A O 1
ATOM 1087 N N . GLU A 1 134 ? -2.313 21.283 8.273 1.00 44.16 134 GLU A N 1
ATOM 1088 C CA . GLU A 1 134 ? -3.666 20.745 8.246 1.00 44.16 134 GLU A CA 1
ATOM 1089 C C . GLU A 1 134 ? -3.956 20.130 9.622 1.00 44.16 134 GLU A C 1
ATOM 1091 O O . GLU A 1 134 ? -3.052 19.675 10.316 1.00 44.16 134 GLU A O 1
ATOM 1096 N N . LEU A 1 135 ? -5.208 20.112 10.078 1.00 43.19 135 LEU A N 1
ATOM 1097 C CA . LEU A 1 135 ? -5.620 19.433 11.322 1.00 43.19 135 LEU A CA 1
ATOM 1098 C C . LEU A 1 135 ? -5.514 17.889 11.211 1.00 43.19 135 LEU A C 1
ATOM 1100 O O . LEU A 1 135 ? -6.299 17.167 11.820 1.00 43.19 135 LEU A O 1
ATOM 1104 N N . ASP A 1 136 ? -4.547 17.400 10.443 1.00 44.12 136 ASP A N 1
ATOM 1105 C CA . ASP A 1 136 ? -4.449 16.080 9.839 1.00 44.12 136 ASP A CA 1
ATOM 1106 C C . ASP A 1 136 ? -3.308 15.284 10.494 1.00 44.12 136 ASP A C 1
ATOM 1108 O O . ASP A 1 136 ? -2.357 14.822 9.874 1.00 44.12 136 ASP A O 1
ATOM 1112 N N . LEU A 1 137 ? -3.426 15.083 11.810 1.00 47.56 137 LEU A N 1
ATOM 1113 C CA . LEU A 1 137 ? -3.156 13.740 12.316 1.00 47.56 137 LEU A CA 1
ATOM 1114 C C . LEU A 1 137 ? -4.321 12.899 11.784 1.00 47.56 137 LEU A C 1
ATOM 1116 O O . LEU A 1 137 ? -5.430 13.035 12.315 1.00 47.56 137 LEU A O 1
ATOM 1120 N N . PRO A 1 138 ? -4.134 12.097 10.722 1.00 42.94 138 PRO A N 1
ATOM 1121 C CA . PRO A 1 138 ? -5.251 11.385 10.149 1.00 42.94 138 PRO A CA 1
ATOM 1122 C C . PRO A 1 138 ? -5.631 10.327 11.181 1.00 42.94 138 PRO A C 1
ATOM 1124 O O . PRO A 1 138 ? -4.785 9.548 11.614 1.00 42.94 138 PRO A O 1
ATOM 1127 N N . TYR A 1 139 ? -6.898 10.317 11.579 1.00 52.88 139 TYR A N 1
ATOM 1128 C CA . TYR A 1 139 ? -7.525 9.360 12.492 1.00 52.88 139 TYR A CA 1
ATOM 1129 C C . TYR A 1 139 ? -7.434 9.619 14.001 1.00 52.88 139 TYR A C 1
ATOM 1131 O O . TYR A 1 139 ? -6.443 9.336 14.676 1.00 52.88 139 TYR A O 1
ATOM 1139 N N . ASP A 1 140 ? -8.599 9.931 14.580 1.00 60.25 140 ASP A N 1
ATOM 1140 C CA . ASP A 1 140 ? -8.922 9.447 15.920 1.00 60.25 140 ASP A CA 1
ATOM 1141 C C . ASP A 1 140 ? -9.055 7.915 15.872 1.00 60.25 140 ASP A C 1
ATOM 1143 O O . ASP A 1 140 ? -10.128 7.349 15.635 1.00 60.25 140 ASP A O 1
ATOM 1147 N N . LEU A 1 141 ? -7.927 7.232 16.077 1.00 68.75 141 LEU A N 1
ATOM 1148 C CA . LEU A 1 141 ? -7.864 5.774 16.115 1.00 68.75 141 LEU A CA 1
ATOM 1149 C C . LEU A 1 141 ? -8.804 5.186 17.174 1.00 68.75 141 LEU A C 1
ATOM 1151 O O . LEU A 1 141 ? -9.217 4.038 17.036 1.00 68.75 141 LEU A O 1
ATOM 1155 N N . GLN A 1 142 ? -9.180 5.943 18.212 1.00 66.88 142 GLN A N 1
ATOM 1156 C CA . GLN A 1 142 ? -10.099 5.458 19.236 1.00 66.88 142 GLN A CA 1
ATOM 1157 C C . GLN A 1 142 ? -11.474 5.138 18.644 1.00 66.88 142 GLN A C 1
ATOM 1159 O O . GLN A 1 142 ? -12.024 4.080 18.948 1.00 66.88 142 GLN A O 1
ATOM 1164 N N . VAL A 1 143 ? -12.008 6.016 17.787 1.00 75.81 143 VAL A N 1
ATOM 1165 C CA . VAL A 1 143 ? -13.299 5.796 17.118 1.00 75.81 143 VAL A CA 1
ATOM 1166 C C . VAL A 1 143 ? -13.211 4.579 16.202 1.00 75.81 143 VAL A C 1
ATOM 1168 O O . VAL A 1 143 ? -14.046 3.683 16.298 1.00 75.81 143 VAL A O 1
ATOM 1171 N N . VAL A 1 144 ? -12.156 4.480 15.389 1.00 79.19 144 VAL A N 1
ATOM 1172 C CA . VAL A 1 144 ? -11.974 3.347 14.467 1.00 79.19 144 VAL A CA 1
ATOM 1173 C C . VAL A 1 144 ? -11.819 2.022 15.202 1.00 79.19 144 VAL A C 1
ATOM 1175 O O . VAL A 1 144 ? -12.485 1.047 14.857 1.00 79.19 144 VAL A O 1
ATOM 1178 N N . TYR A 1 145 ? -10.985 1.963 16.242 1.00 80.62 145 TYR A N 1
ATOM 1179 C CA . TYR A 1 145 ? -10.827 0.742 17.029 1.00 80.62 145 TYR A CA 1
ATOM 1180 C C . TYR A 1 145 ? -12.105 0.374 17.780 1.00 80.62 145 TYR A C 1
ATOM 1182 O O . TYR A 1 145 ? -12.387 -0.814 17.932 1.00 80.62 145 TYR A O 1
ATOM 1190 N N . GLN A 1 146 ? -12.897 1.357 18.217 1.00 83.00 146 GLN A N 1
ATOM 119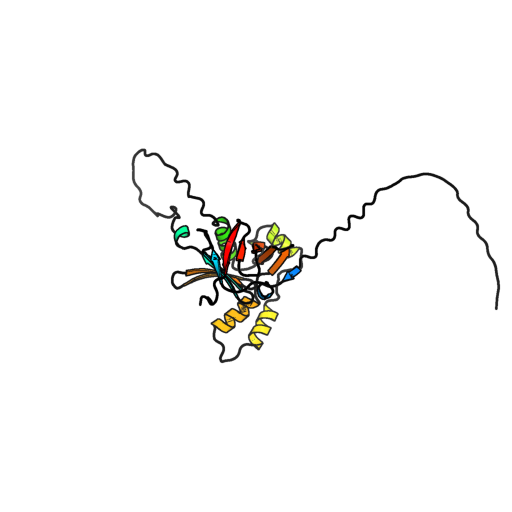1 C CA . GLN A 1 146 ? -14.202 1.090 18.810 1.00 83.00 146 GLN A CA 1
ATOM 1192 C C . GLN A 1 146 ? -15.163 0.475 17.782 1.00 83.00 146 GLN A C 1
ATOM 1194 O O . GLN A 1 146 ? -15.760 -0.562 18.064 1.00 83.00 146 GLN A O 1
ATOM 1199 N N . GLU A 1 147 ? -15.262 1.044 16.581 1.00 87.88 147 GLU A N 1
ATOM 1200 C CA . GLU A 1 147 ? -16.091 0.493 15.503 1.00 87.88 147 GLU A CA 1
ATOM 1201 C C . GLU A 1 147 ? -15.651 -0.917 15.094 1.00 87.88 147 GLU A C 1
ATOM 1203 O O . GLU A 1 147 ? -16.493 -1.786 14.858 1.00 87.88 147 GLU A O 1
ATOM 1208 N N . ILE A 1 148 ? -14.341 -1.172 15.012 1.00 88.19 148 ILE A N 1
ATOM 1209 C CA . ILE A 1 148 ? -13.801 -2.512 14.747 1.00 88.19 148 ILE A CA 1
ATOM 1210 C C . ILE A 1 148 ? -14.209 -3.464 15.872 1.00 88.19 148 ILE A C 1
ATOM 1212 O O . ILE A 1 148 ? -14.744 -4.532 15.589 1.00 88.19 148 ILE A O 1
ATOM 1216 N N . ALA A 1 149 ? -14.020 -3.075 17.136 1.00 89.25 149 ALA A N 1
ATOM 1217 C CA . ALA A 1 149 ? -14.352 -3.910 18.288 1.00 89.25 149 ALA A CA 1
ATOM 1218 C C . ALA A 1 149 ? -15.842 -4.286 18.344 1.00 89.25 149 ALA A C 1
ATOM 1220 O O . ALA A 1 149 ? -16.171 -5.411 18.716 1.00 89.25 149 ALA A O 1
ATOM 1221 N N . GLU A 1 150 ? -16.736 -3.383 17.935 1.00 94.88 150 GLU A N 1
ATOM 1222 C CA . GLU A 1 150 ? -18.183 -3.631 17.861 1.00 94.88 150 GLU A CA 1
ATOM 1223 C C . GLU A 1 150 ? -18.573 -4.685 16.807 1.00 94.88 150 GLU A C 1
ATOM 1225 O O . GLU A 1 150 ? -19.641 -5.289 16.906 1.00 94.88 150 GLU A O 1
ATOM 1230 N N . GLN A 1 151 ? -17.707 -4.939 15.823 1.00 94.00 151 GLN A N 1
ATOM 1231 C CA . GLN A 1 151 ? -17.911 -5.934 14.768 1.00 94.00 151 GLN A CA 1
ATOM 1232 C C . GLN A 1 151 ? -17.259 -7.294 15.077 1.00 94.00 151 GLN A C 1
ATOM 1234 O O . GLN A 1 151 ? -17.537 -8.260 14.369 1.00 94.00 151 GLN A O 1
ATOM 1239 N N . ILE A 1 152 ? -16.423 -7.399 16.120 1.00 93.62 152 ILE A N 1
ATOM 1240 C CA . ILE A 1 152 ? -15.739 -8.652 16.471 1.00 93.62 152 ILE A CA 1
ATOM 1241 C C . ILE A 1 152 ? -16.742 -9.672 17.020 1.00 93.62 152 ILE A C 1
ATOM 1243 O O . ILE A 1 152 ? -17.394 -9.445 18.043 1.00 93.62 152 ILE A O 1
ATOM 1247 N N . THR A 1 153 ? -16.804 -10.844 16.388 1.00 94.25 153 THR A N 1
ATOM 1248 C CA . THR A 1 153 ? -17.588 -11.991 16.862 1.00 94.25 153 THR A CA 1
ATOM 1249 C C . THR A 1 153 ? -16.684 -13.120 17.384 1.00 94.25 153 THR A C 1
ATOM 1251 O O . THR A 1 153 ? -15.507 -13.189 17.024 1.00 94.25 153 THR A O 1
ATOM 1254 N N . PRO A 1 154 ? -17.182 -14.024 18.258 1.00 94.12 154 PRO A N 1
ATOM 1255 C CA . PRO A 1 154 ? -16.356 -15.076 18.871 1.00 94.12 154 PRO A CA 1
ATOM 1256 C C . PRO A 1 154 ? -15.743 -16.096 17.898 1.00 94.12 154 PRO A C 1
ATOM 1258 O O . PRO A 1 154 ? -14.843 -16.836 18.285 1.00 94.12 154 PRO A O 1
ATOM 1261 N N . ASP A 1 155 ? -16.272 -16.190 16.682 1.00 95.50 155 ASP A N 1
ATOM 1262 C CA . ASP A 1 155 ? -15.827 -17.079 15.609 1.00 95.50 155 ASP A CA 1
ATOM 1263 C C . ASP A 1 155 ? -14.748 -16.462 14.705 1.00 95.50 155 ASP A C 1
ATOM 1265 O O . ASP A 1 155 ? -14.145 -17.187 13.914 1.00 95.50 155 ASP A O 1
ATOM 1269 N N . MET A 1 156 ? -14.462 -15.164 14.841 1.00 95.25 156 MET A N 1
ATOM 1270 C CA . MET A 1 156 ? -13.409 -14.505 14.070 1.00 95.25 156 MET A CA 1
ATOM 1271 C C . MET A 1 156 ? -12.022 -14.958 14.514 1.00 95.25 156 MET A C 1
ATOM 1273 O O . MET A 1 156 ? -11.719 -15.052 15.708 1.00 95.25 156 MET A O 1
ATOM 1277 N N . SER A 1 157 ? -11.146 -15.195 13.541 1.00 95.25 157 SER A N 1
ATOM 1278 C CA . SER A 1 157 ? -9.736 -15.449 13.811 1.00 95.25 157 SER A CA 1
ATOM 1279 C C . SER A 1 157 ? -8.977 -14.145 14.083 1.00 95.25 157 SER A C 1
ATOM 1281 O O . SER A 1 157 ? -9.428 -13.048 13.754 1.00 95.25 157 SER A O 1
ATOM 1283 N N . GLN A 1 158 ? -7.767 -14.255 14.638 1.00 90.50 158 GLN A N 1
ATOM 1284 C CA . GLN A 1 158 ? -6.867 -13.100 14.751 1.00 90.50 158 GLN A CA 1
ATOM 1285 C C . GLN A 1 158 ? -6.526 -12.497 13.381 1.00 90.50 158 GLN A C 1
ATOM 1287 O O . GLN A 1 158 ? -6.371 -11.284 13.285 1.00 90.50 158 GLN A O 1
ATOM 1292 N N . ALA A 1 159 ? -6.448 -13.321 12.331 1.00 89.88 159 ALA A N 1
ATOM 1293 C CA . ALA A 1 159 ? -6.198 -12.856 10.970 1.00 89.88 159 ALA A CA 1
ATOM 1294 C C . ALA A 1 159 ? -7.375 -12.031 10.428 1.00 89.88 159 ALA A C 1
ATOM 1296 O O . ALA A 1 159 ? -7.155 -11.001 9.800 1.00 89.88 159 ALA A O 1
ATOM 1297 N N . ASP A 1 160 ? -8.615 -12.424 10.736 1.00 91.75 160 ASP A N 1
ATOM 1298 C CA . ASP A 1 160 ? -9.798 -11.646 10.350 1.00 91.75 160 ASP A CA 1
ATOM 1299 C C . ASP A 1 160 ? -9.820 -10.282 11.039 1.00 91.75 160 ASP A C 1
ATOM 1301 O O . ASP A 1 160 ? -10.065 -9.267 10.394 1.00 91.75 160 ASP A O 1
ATOM 1305 N N . ILE A 1 161 ? -9.505 -10.246 12.337 1.00 89.69 161 ILE A N 1
ATOM 1306 C CA . ILE A 1 161 ? -9.428 -8.994 13.097 1.00 89.69 161 ILE A CA 1
ATOM 1307 C C . ILE A 1 161 ? -8.288 -8.111 12.568 1.00 89.69 161 ILE A C 1
ATOM 1309 O O . ILE A 1 161 ? -8.487 -6.911 12.398 1.00 89.69 161 ILE A O 1
ATOM 1313 N N . LYS A 1 162 ? -7.113 -8.687 12.269 1.00 90.31 162 LYS A N 1
ATOM 1314 C CA . LYS A 1 162 ? -5.990 -7.942 11.681 1.00 90.31 162 LYS A CA 1
ATOM 1315 C C . LYS A 1 162 ? -6.392 -7.326 10.341 1.00 90.31 162 LYS A C 1
ATOM 1317 O O . LYS A 1 162 ? -6.241 -6.127 10.168 1.00 90.31 162 LYS A O 1
ATOM 1322 N N . ARG A 1 163 ? -7.009 -8.105 9.451 1.00 91.12 163 ARG A N 1
ATOM 1323 C CA . ARG A 1 163 ? -7.513 -7.620 8.159 1.00 91.12 163 ARG A CA 1
ATOM 1324 C C . ARG A 1 163 ? -8.535 -6.490 8.316 1.00 91.12 163 ARG A C 1
ATOM 1326 O O . ARG A 1 163 ? -8.515 -5.534 7.552 1.00 91.12 163 ARG A O 1
ATOM 1333 N N . MET A 1 164 ? -9.411 -6.540 9.322 1.00 92.38 164 MET A N 1
ATOM 1334 C CA . MET A 1 164 ? -10.314 -5.414 9.606 1.00 92.38 164 MET A CA 1
ATOM 1335 C C . MET A 1 164 ? -9.572 -4.132 9.993 1.00 92.38 164 MET A C 1
ATOM 1337 O O . MET A 1 164 ? -10.011 -3.047 9.614 1.00 92.38 164 MET A O 1
ATOM 1341 N N . ILE A 1 165 ? -8.491 -4.254 10.768 1.00 88.94 165 ILE A N 1
ATOM 1342 C CA . ILE A 1 165 ? -7.641 -3.124 11.159 1.00 88.94 165 ILE A CA 1
ATOM 1343 C C . ILE A 1 165 ? -6.905 -2.592 9.931 1.00 88.94 165 ILE A C 1
ATOM 1345 O O . ILE A 1 165 ? -7.032 -1.411 9.629 1.00 88.94 165 ILE A O 1
ATOM 1349 N N . ASP A 1 166 ? -6.227 -3.460 9.186 1.00 90.75 166 ASP A N 1
ATOM 1350 C CA . ASP A 1 166 ? -5.397 -3.082 8.038 1.00 90.75 166 ASP A CA 1
ATOM 1351 C C . ASP A 1 166 ?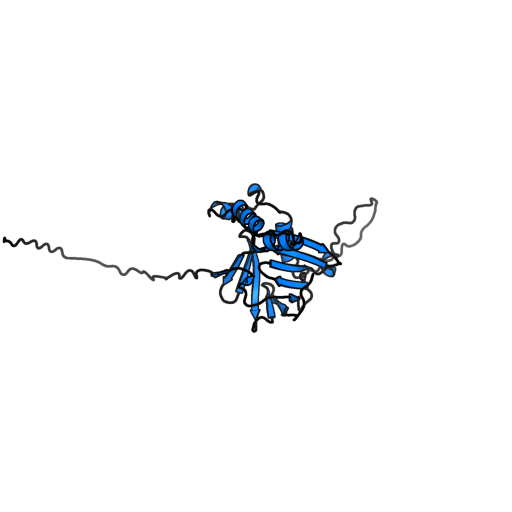 -6.203 -2.438 6.894 1.00 90.75 166 ASP A C 1
ATOM 1353 O O . ASP A 1 166 ? -5.667 -1.662 6.113 1.00 90.75 166 ASP A O 1
ATOM 1357 N N . ASN A 1 167 ? -7.508 -2.706 6.801 1.00 91.19 167 ASN A N 1
ATOM 1358 C CA . ASN A 1 167 ? -8.388 -2.056 5.824 1.00 91.19 167 ASN A CA 1
ATOM 1359 C C . ASN A 1 167 ? -8.913 -0.675 6.250 1.00 91.19 167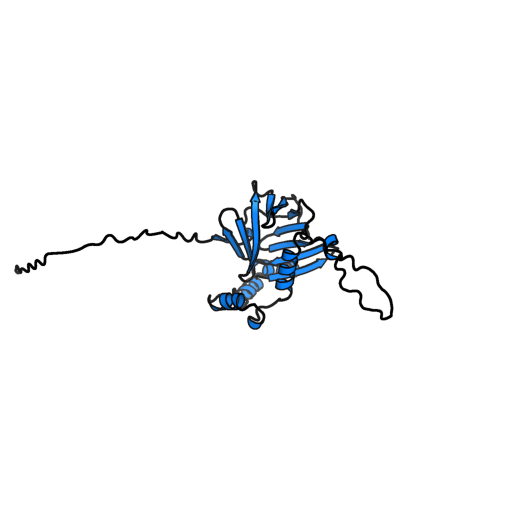 ASN A C 1
ATOM 1361 O O . ASN A 1 167 ? -9.638 -0.039 5.483 1.00 91.19 167 ASN A O 1
ATOM 1365 N N . ARG A 1 168 ? -8.635 -0.238 7.484 1.00 87.00 168 ARG A N 1
ATOM 1366 C CA . ARG A 1 168 ? -9.164 1.016 8.056 1.00 87.00 168 ARG A CA 1
ATOM 1367 C C . ARG A 1 168 ? -8.107 1.904 8.689 1.00 87.00 168 ARG A C 1
ATOM 1369 O O . ARG A 1 168 ? -8.350 3.093 8.869 1.00 87.00 168 ARG A O 1
ATOM 1376 N N . VAL A 1 169 ? -6.977 1.332 9.082 1.00 85.38 169 VAL A N 1
ATOM 1377 C CA . VAL A 1 169 ? -5.887 2.028 9.755 1.00 85.38 169 VAL A CA 1
ATOM 1378 C C . VAL A 1 169 ? -4.692 2.044 8.808 1.00 85.38 169 VAL A C 1
ATOM 1380 O O . VAL A 1 169 ? -4.189 0.969 8.480 1.00 85.38 169 VAL A O 1
ATOM 1383 N N . PRO A 1 170 ? -4.240 3.232 8.368 1.00 85.44 170 PRO A N 1
ATOM 1384 C CA . PRO A 1 170 ? -3.058 3.344 7.528 1.00 85.44 170 PRO A CA 1
ATOM 1385 C C . PRO A 1 170 ? -1.818 2.756 8.214 1.00 85.44 170 PRO A C 1
ATOM 1387 O O . PRO A 1 170 ? -1.577 3.021 9.396 1.00 85.44 170 PRO A O 1
ATOM 1390 N N . GLY A 1 171 ? -1.019 1.980 7.485 1.00 84.75 171 GLY A N 1
ATOM 1391 C CA . GLY A 1 171 ? 0.181 1.344 8.027 1.00 84.75 171 GLY A CA 1
ATOM 1392 C C . GLY A 1 171 ? 1.098 0.753 6.962 1.00 84.75 171 GLY A C 1
ATOM 1393 O O . GLY A 1 171 ? 0.696 0.556 5.820 1.00 84.75 171 GLY A O 1
ATOM 1394 N N . ILE A 1 172 ? 2.335 0.454 7.354 1.00 88.69 172 ILE A N 1
ATOM 1395 C CA . ILE A 1 172 ? 3.304 -0.280 6.537 1.00 88.69 172 ILE A CA 1
ATOM 1396 C C . ILE A 1 172 ? 3.985 -1.356 7.385 1.00 88.69 172 ILE A C 1
ATOM 1398 O O . ILE A 1 172 ? 4.498 -1.085 8.475 1.00 88.69 172 ILE A O 1
ATOM 1402 N N . TYR A 1 173 ? 3.990 -2.590 6.891 1.00 88.94 173 TYR A N 1
ATOM 1403 C CA . TYR A 1 173 ? 4.533 -3.743 7.603 1.00 88.94 173 TYR A CA 1
ATOM 1404 C C . TYR A 1 173 ? 5.434 -4.556 6.686 1.00 88.94 173 TYR A C 1
ATOM 1406 O O . TYR A 1 173 ? 5.003 -4.944 5.607 1.00 88.94 173 TYR A O 1
ATOM 1414 N N . TYR A 1 174 ? 6.645 -4.866 7.132 1.00 89.44 174 TYR A N 1
ATOM 1415 C CA . TYR A 1 174 ? 7.496 -5.852 6.481 1.00 89.44 174 TYR A CA 1
ATOM 1416 C C . TYR A 1 174 ? 7.225 -7.246 7.053 1.00 89.44 174 TYR A C 1
ATOM 1418 O O . TYR A 1 174 ? 6.982 -7.409 8.255 1.00 89.44 174 TYR A O 1
ATOM 1426 N N . THR A 1 175 ? 7.220 -8.268 6.203 1.00 87.44 175 THR A N 1
ATOM 1427 C CA . THR A 1 175 ? 7.086 -9.667 6.615 1.00 87.44 175 THR A CA 1
ATOM 1428 C C . THR A 1 175 ? 7.951 -10.568 5.747 1.00 87.44 175 THR A C 1
ATOM 1430 O O . THR A 1 175 ? 7.942 -10.466 4.524 1.00 87.44 175 THR A O 1
ATOM 1433 N N . GLU A 1 176 ? 8.627 -11.508 6.403 1.00 87.31 176 GLU A N 1
ATOM 1434 C CA . GLU A 1 176 ? 9.323 -12.624 5.774 1.00 87.31 176 GLU A CA 1
ATOM 1435 C C . GLU A 1 176 ? 8.633 -13.934 6.182 1.00 87.31 176 GLU A C 1
ATOM 1437 O O . GLU A 1 176 ? 8.502 -14.248 7.372 1.00 87.31 176 GLU A O 1
ATOM 1442 N N . LYS A 1 177 ? 8.117 -14.686 5.206 1.00 80.56 177 LYS A N 1
ATOM 1443 C CA . LYS A 1 177 ? 7.368 -15.926 5.448 1.00 80.56 177 LYS A CA 1
ATOM 1444 C C . LYS A 1 177 ? 7.424 -16.840 4.228 1.00 80.56 177 LYS A C 1
ATOM 1446 O O . LYS A 1 177 ? 7.083 -16.423 3.131 1.00 80.56 177 LYS A O 1
ATOM 1451 N N . ASN A 1 178 ? 7.724 -18.124 4.44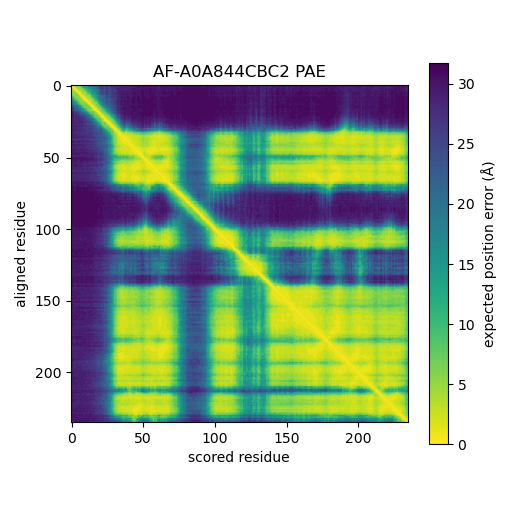6 1.00 81.25 178 ASN A N 1
ATOM 1452 C CA . ASN A 1 178 ? 7.753 -19.152 3.393 1.00 81.25 178 ASN A CA 1
ATOM 1453 C C . ASN A 1 178 ? 8.637 -18.759 2.192 1.00 81.25 178 ASN A C 1
ATOM 1455 O O . ASN A 1 178 ? 8.209 -18.923 1.054 1.00 81.25 178 ASN A O 1
ATOM 1459 N N . ASP A 1 179 ? 9.826 -18.216 2.461 1.00 81.06 179 ASP A N 1
ATOM 1460 C CA . ASP A 1 179 ? 10.785 -17.726 1.457 1.00 81.06 179 ASP A CA 1
ATOM 1461 C C . ASP A 1 179 ? 10.302 -16.509 0.637 1.00 81.06 179 ASP A C 1
ATOM 1463 O O . ASP A 1 179 ? 10.970 -16.101 -0.308 1.00 81.06 179 ASP A O 1
ATOM 1467 N N . TYR A 1 180 ? 9.176 -15.894 1.019 1.00 81.50 180 TYR A N 1
ATOM 1468 C CA . TYR A 1 180 ? 8.724 -14.612 0.480 1.00 81.50 180 TYR A CA 1
ATOM 1469 C C . TYR A 1 180 ? 9.053 -13.474 1.438 1.00 81.50 180 TYR A C 1
ATOM 1471 O O . TYR A 1 180 ? 8.784 -13.569 2.640 1.00 81.50 180 TYR A O 1
ATOM 1479 N N . GLN A 1 181 ? 9.548 -12.376 0.876 1.00 88.69 181 GLN A N 1
ATOM 1480 C CA . GLN A 1 181 ? 9.714 -11.091 1.545 1.00 88.69 181 GLN A CA 1
ATOM 1481 C C . GLN A 1 181 ? 8.736 -10.103 0.920 1.00 88.69 181 GLN A C 1
ATOM 1483 O O . GLN A 1 181 ? 8.680 -9.965 -0.304 1.00 88.69 181 GLN A O 1
ATOM 1488 N N . TYR A 1 182 ? 7.926 -9.443 1.742 1.00 91.19 182 TYR A N 1
ATOM 1489 C CA . TYR A 1 182 ? 6.976 -8.468 1.230 1.00 91.19 182 TYR A CA 1
ATOM 1490 C C . TYR A 1 182 ? 6.704 -7.330 2.207 1.00 91.19 182 TYR A C 1
ATOM 1492 O O . TYR A 1 182 ? 6.709 -7.502 3.430 1.00 91.19 182 TYR A O 1
ATOM 1500 N N . TYR A 1 183 ? 6.392 -6.170 1.634 1.00 92.69 183 TYR A N 1
ATOM 1501 C CA . TYR A 1 183 ? 5.796 -5.050 2.348 1.00 92.69 183 TYR A CA 1
ATOM 1502 C C . TYR A 1 183 ? 4.282 -5.082 2.168 1.00 92.69 183 TYR A C 1
ATOM 1504 O O . TYR A 1 183 ? 3.778 -5.253 1.064 1.00 92.69 183 TYR A O 1
ATOM 1512 N N . GLN A 1 184 ? 3.543 -4.895 3.253 1.00 92.94 184 GLN A N 1
ATOM 1513 C CA . GLN A 1 184 ? 2.107 -4.662 3.247 1.00 92.94 184 GLN A CA 1
ATOM 1514 C C . GLN A 1 184 ? 1.861 -3.178 3.520 1.00 92.94 184 GLN A C 1
ATOM 1516 O O . GLN A 1 184 ? 2.150 -2.703 4.618 1.00 92.94 184 GLN A O 1
ATOM 1521 N N . ILE A 1 185 ? 1.288 -2.473 2.548 1.00 93.19 185 ILE A N 1
ATOM 1522 C CA . ILE A 1 185 ? 0.747 -1.123 2.696 1.00 93.19 185 ILE A CA 1
ATOM 1523 C C . ILE A 1 185 ? -0.738 -1.247 3.035 1.00 93.19 185 ILE A C 1
ATOM 1525 O O . ILE A 1 185 ? -1.559 -1.627 2.199 1.00 93.19 185 ILE A O 1
ATOM 1529 N N . ALA A 1 186 ? -1.075 -0.957 4.284 1.00 91.69 186 ALA A N 1
ATOM 1530 C CA . ALA A 1 186 ? -2.425 -0.997 4.819 1.00 91.69 186 ALA A CA 1
ATOM 1531 C C . ALA A 1 186 ? -3.108 0.364 4.654 1.00 91.69 186 ALA A C 1
ATOM 1533 O O . ALA A 1 186 ? -2.526 1.388 5.007 1.00 91.69 186 ALA A O 1
ATOM 1534 N N . ASN A 1 187 ? -4.331 0.356 4.119 1.00 90.25 187 ASN A N 1
ATOM 1535 C CA . ASN A 1 187 ? -5.225 1.501 3.941 1.00 90.25 187 ASN A CA 1
ATOM 1536 C C . ASN A 1 187 ? -4.532 2.810 3.494 1.00 90.25 187 ASN A C 1
ATOM 1538 O O . ASN A 1 187 ? -4.668 3.826 4.186 1.00 90.25 187 ASN A O 1
ATOM 1542 N N . PRO A 1 188 ? -3.771 2.814 2.380 1.00 91.06 188 PRO A N 1
ATOM 1543 C CA . PRO A 1 188 ? -3.206 4.044 1.851 1.00 91.06 188 PRO A CA 1
ATOM 1544 C C . PRO A 1 188 ? -4.293 4.912 1.211 1.00 91.06 188 PRO A C 1
ATOM 1546 O O . PRO A 1 188 ? -5.360 4.440 0.808 1.00 91.06 188 PRO A O 1
ATOM 1549 N N . THR A 1 189 ? -3.975 6.190 1.065 1.00 89.75 189 THR A N 1
ATOM 1550 C CA . THR A 1 189 ? -4.764 7.126 0.270 1.00 89.75 189 THR A CA 1
ATOM 1551 C C . THR A 1 189 ? -4.362 6.994 -1.193 1.00 89.75 189 THR A C 1
ATOM 1553 O O . THR A 1 189 ? -3.176 6.920 -1.507 1.00 89.75 189 THR A O 1
ATOM 1556 N N . VAL A 1 190 ? -5.332 7.001 -2.102 1.00 92.94 190 VAL A N 1
ATOM 1557 C CA . VAL A 1 190 ? -5.078 7.040 -3.544 1.00 92.94 190 VAL A CA 1
ATOM 1558 C C . VAL A 1 190 ? -5.521 8.389 -4.085 1.00 92.94 190 VAL A C 1
ATOM 1560 O O . VAL A 1 190 ? -6.632 8.831 -3.805 1.00 92.94 190 VAL A O 1
ATOM 1563 N N . ILE A 1 191 ? -4.669 9.039 -4.868 1.00 92.81 191 ILE A N 1
ATOM 1564 C CA . ILE A 1 191 ? -4.990 10.282 -5.568 1.00 92.81 191 ILE A CA 1
ATOM 1565 C C . ILE A 1 191 ? -4.964 9.997 -7.065 1.00 92.81 191 ILE A C 1
ATOM 1567 O O . ILE A 1 191 ? -3.946 9.555 -7.599 1.00 92.81 191 ILE A O 1
ATOM 1571 N N . MET A 1 192 ? -6.087 10.228 -7.741 1.00 90.38 192 MET A N 1
ATOM 1572 C CA . MET A 1 192 ? -6.177 10.077 -9.190 1.00 90.38 192 MET A CA 1
ATOM 1573 C C . MET A 1 192 ? -5.819 11.397 -9.881 1.00 90.38 192 MET A C 1
ATOM 1575 O O . MET A 1 192 ? -6.490 12.413 -9.692 1.00 90.38 192 MET A O 1
ATOM 1579 N N . GLU A 1 193 ? -4.783 11.373 -10.720 1.00 89.62 193 GLU A N 1
ATOM 1580 C CA . GLU A 1 193 ? -4.364 12.503 -11.551 1.00 89.62 193 GLU A CA 1
ATOM 1581 C C . GLU A 1 193 ? -4.330 12.083 -13.025 1.00 89.62 193 GLU A C 1
ATOM 1583 O O . GLU A 1 193 ? -3.400 11.427 -13.490 1.00 89.62 193 GLU A O 1
ATOM 1588 N N . GLY A 1 194 ? -5.360 12.462 -13.787 1.00 86.38 194 GLY A N 1
ATOM 1589 C CA . GLY A 1 194 ? -5.504 11.998 -15.168 1.00 86.38 194 GLY A CA 1
ATOM 1590 C C . GLY A 1 194 ? -5.758 10.490 -15.221 1.00 86.38 194 GLY A C 1
ATOM 1591 O O . GLY A 1 194 ? -6.751 10.030 -14.665 1.00 86.38 194 GLY A O 1
ATOM 1592 N N . ASP A 1 195 ? -4.865 9.751 -15.883 1.00 85.62 195 ASP A N 1
ATOM 1593 C CA . ASP A 1 195 ? -4.915 8.283 -15.994 1.00 85.62 195 ASP A CA 1
ATOM 1594 C C . ASP A 1 195 ? -3.946 7.584 -15.011 1.00 85.62 195 ASP A C 1
ATOM 1596 O O . ASP A 1 195 ? -3.759 6.365 -15.070 1.00 85.62 195 ASP A O 1
ATOM 1600 N N . SER A 1 196 ? -3.332 8.353 -14.103 1.00 90.69 196 SER A N 1
ATOM 1601 C CA . SER A 1 196 ? -2.344 7.875 -13.137 1.00 90.69 196 SER A CA 1
ATOM 1602 C C . SER A 1 196 ? -2.938 7.829 -11.721 1.00 90.69 196 SER A C 1
ATOM 1604 O O . SER A 1 196 ? -3.646 8.739 -11.283 1.00 90.69 196 SER A O 1
ATOM 1606 N N . TYR A 1 197 ? -2.618 6.770 -10.983 1.00 93.00 197 TYR A N 1
ATOM 1607 C CA . TYR A 1 197 ? -3.037 6.517 -9.607 1.00 93.00 197 TYR A CA 1
ATOM 1608 C C . TYR A 1 197 ? -1.835 6.656 -8.685 1.00 93.00 197 TYR A C 1
ATOM 1610 O O . TYR A 1 197 ? -0.917 5.836 -8.725 1.00 93.00 197 TYR A O 1
ATOM 1618 N N . GLN A 1 198 ? -1.837 7.686 -7.850 1.00 93.88 198 GLN A N 1
ATOM 1619 C CA . GLN A 1 198 ? -0.775 7.925 -6.886 1.00 93.88 198 GLN A CA 1
ATOM 1620 C C . GLN A 1 198 ? -1.152 7.321 -5.538 1.00 93.88 198 GLN A C 1
ATOM 1622 O O . GLN A 1 198 ? -2.175 7.680 -4.960 1.00 93.88 198 GLN A O 1
ATOM 1627 N N . ILE A 1 199 ? -0.322 6.422 -5.028 1.00 91.88 199 ILE A N 1
ATOM 1628 C CA . ILE A 1 199 ? -0.453 5.817 -3.709 1.00 91.88 199 ILE A CA 1
ATOM 1629 C C . ILE A 1 199 ? 0.304 6.677 -2.708 1.00 91.88 199 ILE A C 1
ATOM 1631 O O . ILE A 1 199 ? 1.499 6.925 -2.866 1.00 91.88 199 ILE A O 1
ATOM 1635 N N . HIS A 1 200 ? -0.395 7.108 -1.666 1.00 87.56 200 HIS A N 1
ATOM 1636 C CA . HIS A 1 200 ? 0.139 7.923 -0.587 1.00 87.56 200 HIS A CA 1
ATOM 1637 C C . HIS A 1 200 ? -0.086 7.230 0.751 1.00 87.56 200 HIS A C 1
ATOM 1639 O O . HIS A 1 200 ? -1.174 6.725 1.035 1.00 87.56 200 HIS A O 1
ATOM 1645 N N . LEU A 1 201 ? 0.923 7.252 1.610 1.00 83.50 201 LEU A N 1
ATOM 1646 C CA . LEU A 1 201 ? 0.813 6.794 2.988 1.00 83.50 201 LEU A CA 1
ATOM 1647 C C . LEU A 1 201 ? 1.370 7.882 3.894 1.00 83.50 201 LEU A C 1
ATOM 1649 O O . LEU A 1 201 ? 2.451 8.403 3.649 1.00 83.50 201 LEU A O 1
ATOM 1653 N N . PHE A 1 202 ? 0.618 8.248 4.934 1.00 75.31 202 PHE A N 1
ATOM 1654 C CA . PHE A 1 202 ? 1.021 9.308 5.867 1.00 75.31 202 PHE A CA 1
ATOM 1655 C C . PHE A 1 202 ? 1.311 10.667 5.195 1.00 75.31 202 PHE A C 1
ATOM 1657 O O . PHE A 1 202 ? 2.121 11.446 5.687 1.00 75.31 202 PHE A O 1
ATOM 1664 N N . GLY A 1 203 ? 0.639 10.954 4.073 1.00 73.19 203 GLY A N 1
ATOM 1665 C CA . GLY A 1 203 ? 0.840 12.180 3.288 1.00 73.19 203 GLY A CA 1
ATOM 1666 C C . GLY A 1 203 ? 2.105 12.182 2.422 1.00 73.19 203 GLY A C 1
ATOM 1667 O O . GLY A 1 203 ? 2.351 13.160 1.711 1.00 73.19 203 GLY A O 1
ATOM 1668 N N . GLU A 1 204 ? 2.881 11.099 2.464 1.00 75.56 204 GLU A N 1
ATOM 1669 C CA . GLU A 1 204 ? 4.033 10.881 1.603 1.00 75.56 204 GLU A CA 1
ATOM 1670 C C . GLU A 1 204 ? 3.624 10.070 0.379 1.00 75.56 204 GLU A C 1
ATOM 1672 O O . GLU A 1 204 ? 2.930 9.052 0.476 1.00 75.56 204 GLU A O 1
ATOM 1677 N N . HIS A 1 205 ? 4.070 10.541 -0.782 1.00 84.69 205 HIS A N 1
ATOM 1678 C CA . HIS A 1 205 ? 3.901 9.831 -2.039 1.00 84.69 205 HIS A CA 1
ATOM 1679 C C . HIS A 1 205 ? 4.792 8.593 -2.018 1.00 84.69 205 HIS A C 1
ATOM 1681 O O . HIS A 1 205 ? 6.006 8.705 -1.878 1.00 84.69 205 HIS A O 1
ATOM 1687 N N . LEU A 1 206 ? 4.180 7.418 -2.142 1.00 83.75 206 LEU A N 1
ATOM 1688 C CA . LEU A 1 206 ? 4.910 6.161 -2.244 1.00 83.75 206 LEU A CA 1
ATOM 1689 C C . LEU A 1 206 ? 5.182 5.820 -3.695 1.00 83.75 206 LEU A C 1
ATOM 1691 O O . LEU A 1 206 ? 6.276 5.379 -4.038 1.00 83.75 206 LEU A O 1
ATOM 1695 N N . TYR A 1 207 ? 4.143 5.936 -4.524 1.00 86.94 207 TYR A N 1
ATOM 1696 C CA . TYR A 1 207 ? 4.185 5.344 -5.844 1.00 86.94 207 TYR A CA 1
ATOM 1697 C C . TYR A 1 207 ? 3.128 5.856 -6.803 1.00 86.94 207 TYR A C 1
ATOM 1699 O O . TYR A 1 207 ? 2.060 6.286 -6.379 1.00 86.94 207 TYR A O 1
ATOM 1707 N N . THR A 1 208 ? 3.393 5.743 -8.098 1.00 91.62 208 THR A N 1
ATOM 1708 C CA . THR A 1 208 ? 2.432 6.036 -9.161 1.00 91.62 208 THR A CA 1
ATOM 1709 C C . THR A 1 208 ? 2.279 4.836 -10.080 1.00 91.62 208 THR A C 1
ATOM 1711 O O . THR A 1 208 ? 3.269 4.288 -10.564 1.00 91.62 208 THR A O 1
ATOM 1714 N N . PHE A 1 209 ? 1.027 4.473 -10.351 1.00 91.44 209 PHE A N 1
ATOM 1715 C CA . PHE A 1 209 ? 0.653 3.450 -11.319 1.00 91.44 209 PHE A CA 1
ATOM 1716 C C . PHE A 1 209 ? -0.168 4.049 -12.453 1.00 91.44 209 PHE A C 1
ATOM 1718 O O . PHE A 1 209 ? -1.056 4.863 -12.221 1.00 91.44 209 PHE A O 1
ATOM 1725 N N . GLU A 1 210 ? 0.057 3.580 -13.668 1.00 91.81 210 GLU A N 1
ATOM 1726 C CA . GLU A 1 210 ? -0.790 3.845 -14.825 1.00 91.81 210 GLU A CA 1
ATOM 1727 C C . GLU A 1 210 ? -1.381 2.524 -15.303 1.00 91.81 210 GLU A C 1
ATOM 1729 O O . GLU A 1 210 ? -0.658 1.550 -15.516 1.00 91.81 210 GLU A O 1
ATOM 1734 N N . SER A 1 211 ? -2.702 2.454 -15.475 1.00 83.69 211 SER A N 1
ATOM 1735 C CA . SER A 1 211 ? -3.303 1.270 -16.091 1.00 83.69 211 SER A CA 1
ATOM 1736 C C . SER A 1 211 ? -3.276 1.427 -17.603 1.00 83.69 211 SER A C 1
ATOM 1738 O O . SER A 1 211 ? -3.862 2.354 -18.160 1.00 83.69 211 SER A O 1
ATOM 1740 N N . SER A 1 212 ? -2.637 0.480 -18.279 1.00 69.38 212 SER A N 1
ATOM 1741 C CA . SER A 1 212 ? -2.738 0.343 -19.725 1.00 69.38 212 SER A CA 1
ATOM 1742 C C . SER A 1 212 ? -3.662 -0.841 -20.004 1.00 69.38 212 SER A C 1
ATOM 1744 O O . SER A 1 212 ? -3.470 -1.902 -19.449 1.00 69.38 212 SER A O 1
ATOM 1746 N N . ASP A 1 213 ? -4.697 -0.659 -20.829 1.00 63.66 213 ASP A N 1
ATOM 1747 C CA . ASP A 1 213 ? -5.430 -1.754 -21.505 1.00 63.66 213 ASP A CA 1
ATOM 1748 C C . ASP A 1 213 ? -6.578 -2.558 -20.837 1.00 63.66 213 ASP A C 1
ATOM 1750 O O . ASP A 1 213 ? -6.889 -3.659 -21.282 1.00 63.66 213 ASP A O 1
ATOM 1754 N N . ASN A 1 214 ? -7.390 -1.952 -19.963 1.00 62.94 214 ASN A N 1
ATOM 1755 C CA . ASN A 1 214 ? -8.535 -2.600 -19.280 1.00 62.94 214 ASN A CA 1
ATOM 1756 C C . ASN A 1 214 ? -8.119 -3.511 -18.114 1.00 62.94 214 ASN A C 1
ATOM 1758 O O . ASN A 1 214 ? -8.609 -4.636 -18.005 1.00 62.94 214 ASN A O 1
ATOM 1762 N N . GLN A 1 215 ? -7.315 -2.984 -17.185 1.00 76.25 215 GLN A N 1
ATOM 1763 C CA . GLN A 1 215 ? -7.081 -3.588 -15.861 1.00 76.25 215 GLN A CA 1
ATOM 1764 C C . GLN A 1 215 ? -6.179 -4.834 -15.867 1.00 76.25 215 GLN A C 1
ATOM 1766 O O . GLN A 1 215 ? -5.914 -5.384 -14.801 1.00 76.25 215 GLN A O 1
ATOM 1771 N N . THR A 1 216 ? -5.707 -5.286 -17.033 1.00 84.81 216 THR A N 1
ATOM 1772 C CA . THR A 1 216 ? -4.829 -6.459 -17.163 1.00 84.81 216 THR A CA 1
ATOM 1773 C C . THR A 1 216 ? -3.349 -6.130 -17.116 1.00 84.81 216 THR A C 1
ATOM 1775 O O . THR A 1 216 ? -2.548 -7.029 -16.870 1.00 84.81 216 THR A O 1
ATOM 1778 N N . MET A 1 217 ? -2.996 -4.862 -17.306 1.00 89.75 217 MET A N 1
ATOM 1779 C CA . MET A 1 217 ? -1.625 -4.394 -17.262 1.00 89.75 217 MET A CA 1
ATOM 1780 C C . MET A 1 217 ? -1.553 -3.075 -16.489 1.00 89.75 217 MET A C 1
ATOM 1782 O O . MET A 1 217 ? -2.375 -2.163 -16.665 1.00 89.75 217 MET A O 1
ATOM 1786 N N . ILE A 1 218 ? -0.571 -2.983 -15.599 1.00 92.69 218 ILE A N 1
ATOM 1787 C CA . ILE A 1 218 ? -0.230 -1.742 -14.904 1.00 92.69 218 ILE A CA 1
ATOM 1788 C C . ILE A 1 218 ? 1.237 -1.429 -15.155 1.00 92.69 218 ILE A C 1
ATOM 1790 O O . ILE A 1 218 ? 2.064 -2.330 -15.265 1.00 92.69 218 ILE A O 1
ATOM 1794 N N . GLN A 1 219 ? 1.554 -0.151 -15.273 1.00 92.69 219 GLN A N 1
ATOM 1795 C CA . GLN A 1 219 ? 2.913 0.336 -15.412 1.00 92.69 219 GLN A CA 1
ATOM 1796 C C . GLN A 1 219 ? 3.231 1.249 -14.240 1.00 92.69 219 GLN A C 1
ATOM 1798 O O . GLN A 1 219 ? 2.375 2.013 -13.797 1.00 92.69 219 GLN A O 1
ATOM 1803 N N . ASP A 1 220 ? 4.449 1.162 -13.735 1.00 90.00 220 ASP A N 1
ATOM 1804 C CA . ASP A 1 220 ? 4.912 2.055 -12.692 1.00 90.00 220 ASP A CA 1
ATOM 1805 C C . ASP A 1 220 ? 5.619 3.315 -13.202 1.00 90.00 220 ASP A C 1
ATOM 1807 O O . ASP A 1 220 ? 5.921 3.473 -14.385 1.00 90.00 220 ASP A O 1
ATOM 1811 N N . GLN A 1 221 ? 5.928 4.215 -12.270 1.00 86.31 221 GLN A N 1
ATOM 1812 C CA . GLN A 1 221 ? 6.695 5.438 -12.509 1.00 86.31 221 GLN A CA 1
ATOM 1813 C C . GLN A 1 221 ? 8.109 5.221 -13.079 1.00 86.31 221 GLN A C 1
ATOM 1815 O O . GLN A 1 221 ? 8.654 6.137 -13.695 1.00 86.31 221 GLN A O 1
ATOM 1820 N N . ALA A 1 222 ? 8.710 4.042 -12.882 1.00 85.69 222 ALA A N 1
ATOM 1821 C CA . ALA A 1 222 ? 10.001 3.663 -13.458 1.00 85.69 222 ALA A CA 1
ATOM 1822 C C . ALA A 1 222 ? 9.856 3.054 -14.869 1.00 85.69 222 ALA A C 1
ATOM 1824 O O . ALA A 1 222 ? 10.850 2.800 -15.552 1.00 85.69 222 ALA A O 1
ATOM 1825 N N . GLY A 1 223 ? 8.622 2.861 -15.339 1.00 88.19 223 GLY A N 1
ATOM 1826 C CA . GLY A 1 223 ? 8.296 2.263 -16.623 1.00 88.19 223 GLY A CA 1
ATOM 1827 C C . GLY A 1 223 ? 8.238 0.733 -16.605 1.00 88.19 223 GLY A C 1
ATOM 1828 O O . GLY A 1 223 ? 8.047 0.144 -17.674 1.00 88.19 223 GLY A O 1
ATOM 1829 N N . VAL A 1 224 ? 8.361 0.078 -15.445 1.00 90.00 224 VAL A N 1
ATOM 1830 C CA . VAL A 1 224 ? 8.204 -1.378 -15.328 1.00 90.00 224 VAL A CA 1
ATOM 1831 C C . VAL A 1 224 ? 6.740 -1.730 -15.495 1.00 90.00 224 VAL A C 1
ATOM 1833 O O . VAL A 1 224 ? 5.844 -1.088 -14.950 1.00 90.00 224 VAL A O 1
ATOM 1836 N N . THR A 1 225 ? 6.503 -2.757 -16.297 1.00 92.94 225 THR A N 1
ATOM 1837 C CA . THR A 1 225 ? 5.166 -3.258 -16.599 1.00 92.94 225 THR A CA 1
ATOM 1838 C C . THR A 1 225 ? 4.889 -4.501 -15.767 1.00 92.94 225 THR A C 1
ATOM 1840 O O . THR A 1 225 ? 5.752 -5.380 -15.679 1.00 92.94 225 THR A O 1
ATOM 1843 N N . TYR A 1 226 ? 3.685 -4.585 -15.207 1.00 93.31 226 TYR A N 1
ATOM 1844 C CA . TYR A 1 226 ? 3.204 -5.722 -14.440 1.00 93.31 226 TYR A CA 1
ATOM 1845 C C . TYR A 1 226 ? 1.956 -6.320 -15.092 1.00 93.31 226 TYR A C 1
ATOM 1847 O O . TYR A 1 226 ? 0.975 -5.614 -15.349 1.00 93.31 226 TYR A O 1
ATOM 1855 N N . ASP A 1 227 ? 1.987 -7.633 -15.308 1.00 93.94 227 ASP A N 1
ATOM 1856 C CA . ASP A 1 227 ? 0.909 -8.390 -15.942 1.00 93.94 227 ASP A CA 1
ATOM 1857 C C . ASP A 1 227 ? -0.006 -9.016 -14.887 1.00 93.94 227 ASP A C 1
ATOM 1859 O O . ASP A 1 227 ? 0.459 -9.668 -13.948 1.00 93.94 227 ASP A O 1
ATOM 1863 N N . TYR A 1 228 ? -1.318 -8.873 -15.066 1.00 93.12 228 TYR A N 1
ATOM 1864 C CA . TYR A 1 228 ? -2.319 -9.507 -14.213 1.00 93.12 228 TYR A CA 1
ATOM 1865 C C . TYR A 1 228 ? -2.275 -11.033 -14.329 1.00 93.12 228 TYR A C 1
ATOM 1867 O O . TYR A 1 228 ? -2.390 -11.594 -15.425 1.00 93.12 228 TYR A O 1
ATOM 1875 N N . ILE A 1 229 ? -2.230 -11.720 -13.187 1.00 91.31 229 ILE A N 1
ATOM 1876 C CA . ILE A 1 229 ? -2.293 -13.178 -13.130 1.00 91.31 229 ILE A CA 1
ATOM 1877 C C . ILE A 1 229 ? -3.631 -13.635 -12.529 1.00 91.31 229 ILE A C 1
ATOM 1879 O O . ILE A 1 229 ? -3.871 -13.490 -11.326 1.00 91.31 229 ILE A O 1
ATOM 1883 N N . PRO A 1 230 ? -4.520 -14.248 -13.333 1.00 85.44 230 PRO A N 1
ATOM 1884 C CA . PRO A 1 230 ? -5.837 -14.645 -12.862 1.00 85.44 230 PRO A CA 1
ATOM 1885 C C . PRO A 1 230 ? -5.764 -15.772 -11.828 1.00 85.44 230 PRO A C 1
ATOM 1887 O O . PRO A 1 230 ? -5.133 -16.807 -12.045 1.00 85.44 230 PRO A O 1
ATOM 1890 N N . GLY A 1 231 ? -6.516 -15.613 -10.738 1.00 77.12 231 GLY A N 1
ATOM 1891 C CA . GLY A 1 231 ? -6.749 -16.669 -9.748 1.00 77.12 231 GLY A CA 1
ATOM 1892 C C . GLY A 1 231 ? -5.631 -16.876 -8.725 1.00 77.12 231 GLY A C 1
ATOM 1893 O O . GLY A 1 231 ? -5.710 -17.837 -7.958 1.00 77.12 231 GLY A O 1
ATOM 1894 N N . ILE A 1 232 ? -4.623 -16.001 -8.685 1.00 71.81 232 ILE A N 1
ATOM 1895 C CA . ILE A 1 232 ? -3.619 -15.988 -7.619 1.00 71.81 232 ILE A CA 1
ATOM 1896 C C . ILE A 1 232 ? -4.082 -15.034 -6.516 1.00 71.81 232 ILE A C 1
ATOM 1898 O O . ILE A 1 232 ? -4.250 -13.842 -6.751 1.00 71.81 232 ILE A O 1
ATOM 1902 N N . ASN A 1 233 ? -4.274 -15.590 -5.319 1.00 62.66 233 ASN A N 1
ATOM 1903 C CA . ASN A 1 233 ? -4.372 -14.852 -4.063 1.00 62.66 233 ASN A CA 1
ATOM 1904 C C . ASN A 1 233 ? -3.288 -15.451 -3.150 1.00 62.66 233 ASN A C 1
ATOM 1906 O O . ASN A 1 233 ? -3.470 -16.576 -2.670 1.00 62.66 233 ASN A O 1
ATOM 1910 N N . PRO A 1 234 ? -2.113 -14.822 -3.024 1.00 54.75 234 PRO A N 1
ATOM 1911 C CA . PRO A 1 234 ? -1.047 -15.351 -2.181 1.00 54.75 234 PRO A CA 1
ATOM 1912 C C . PRO A 1 234 ? -1.478 -15.264 -0.699 1.00 54.75 234 PRO A C 1
ATOM 1914 O O . PRO A 1 234 ? -1.970 -14.232 -0.254 1.00 54.75 234 PRO A O 1
ATOM 1917 N N . TYR A 1 235 ? -1.348 -16.368 0.050 1.00 48.31 235 TYR A N 1
ATOM 1918 C CA . TYR A 1 235 ? -1.730 -16.511 1.471 1.00 48.31 235 TYR A CA 1
ATOM 1919 C C . TYR A 1 235 ? -0.526 -16.920 2.344 1.00 48.31 235 TYR A C 1
ATOM 1921 O O . TYR A 1 235 ? 0.198 -17.853 1.932 1.00 48.31 235 TYR A O 1
#

Solvent-accessible surface area (backbone atoms only — not comparable to full-atom values): 14648 Å² total; per-residue (Å²): 134,82,90,80,91,82,88,84,89,80,90,84,84,88,85,82,87,79,95,70,91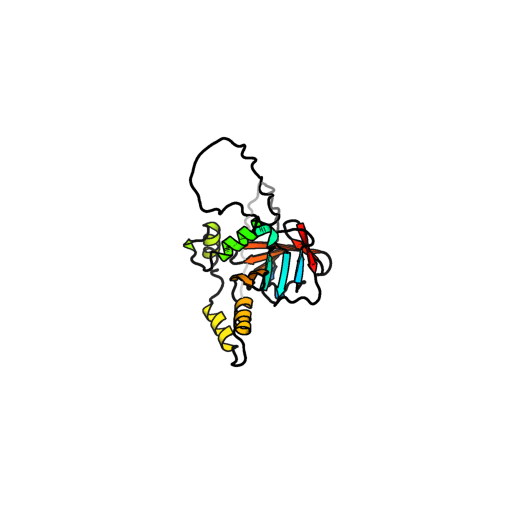,72,81,76,72,76,75,73,72,74,79,64,52,74,44,46,52,63,71,46,91,47,75,42,29,26,34,44,78,58,97,40,39,50,44,29,39,35,40,53,64,31,30,40,35,41,32,45,37,69,85,69,67,71,72,67,90,79,80,80,86,78,77,92,77,86,85,79,94,73,84,82,72,75,74,72,72,76,79,58,53,52,45,75,56,52,53,52,52,50,55,55,37,76,52,84,64,89,58,57,84,77,49,56,72,69,58,35,44,56,44,64,74,40,97,48,66,81,68,70,56,67,60,54,53,49,58,52,57,74,69,65,53,96,84,60,50,74,66,55,54,48,53,59,44,34,50,70,42,66,47,59,45,78,50,79,57,95,95,41,42,32,41,39,39,17,29,39,45,27,40,41,58,91,74,32,40,33,38,24,52,96,89,39,82,75,46,44,39,32,66,49,86,85,55,46,29,38,30,38,81,88,66,53,46,25,43,55,45,89,92,54,77,94,129

Foldseek 3Di:
DDDDDDDDDDDDDDDDDDDDDDPPPPPPPPPFDKDALQPDLAAAKWAWPDQAQWGIWHRDQRKIKTWGDPVLVVPPPDDDDDDDDDDDDDDPPPPPSPPGHCVVLVVVLVVQQVCFDPPLVPDDPVLSCVCPVDVDPPDPVVVLVVVLVVPDDPPDDPVNSVLSCLQPPFGWDWDDDPNITIIMGGRFMWTDDPQKIFTHGSNHTNWIWGDDDRRQWIATPSRTIIGHDPPDDDD

Organism: NCBI:txid2664442

Nearest PDB structures (foldseek):
  7zwf-assembly1_A-2  TM=3.830E-01  e=1.840E+00  Plasmodium falciparum
  6i1x-assembly1_A  TM=2.101E-01  e=3.912E+00  Aeromonas hydrophila

pLDDT: mean 70.49, std 21.83, range [29.77, 95.5]

Radius of gyration: 28.37 Å; Cα contacts (8 Å, |Δi|>4): 310; chains: 1; bounding box: 102×86×41 Å

Mean predicted aligned error: 15.29 Å

Secondary structure (DSSP, 8-state):
--------------------------------EEE-GGGSS--EEEEESS--SEEEEEEETTEEEEEE-HHHHTT-------------------------TTHHHHHHHHHHHH--S--TTSS-HHHHHHH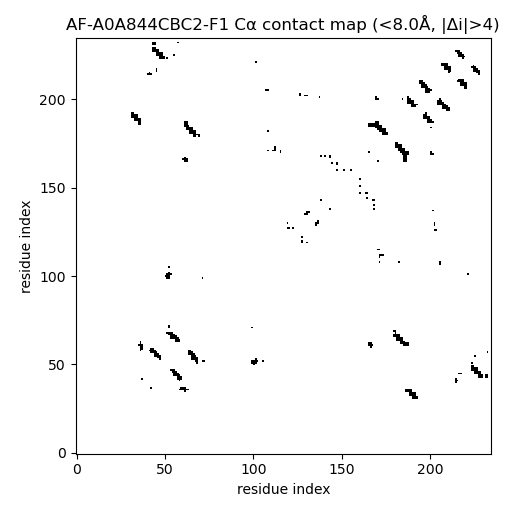HHSS-----HHHHHHHHHHH--TT--HHHHHHHHHTTS-EEEEEEETTEEEEEEES-EEEEETTEEEEEETTEEEEEEEEETTTTEEEETT--EEEE-TT----